Protein AF-A0A9D8P3D2-F1 (afdb_monomer)

Structure (mmCIF, N/CA/C/O backbone):
data_AF-A0A9D8P3D2-F1
#
_entry.id   AF-A0A9D8P3D2-F1
#
loop_
_atom_site.group_PDB
_atom_site.id
_atom_site.type_symbol
_atom_site.label_atom_id
_atom_site.label_alt_id
_atom_site.label_comp_id
_atom_site.label_asym_id
_atom_site.label_entity_id
_atom_site.label_seq_id
_atom_site.pdbx_PDB_ins_code
_atom_site.Cartn_x
_atom_site.Cartn_y
_atom_site.Cartn_z
_atom_site.occupancy
_atom_site.B_iso_or_equiv
_atom_site.auth_seq_id
_atom_site.auth_comp_id
_atom_site.auth_asym_id
_atom_site.auth_atom_id
_atom_site.pdbx_PDB_model_num
ATOM 1 N N . MET A 1 1 ? 19.252 -10.502 -2.599 1.00 75.94 1 MET A N 1
ATOM 2 C CA . MET A 1 1 ? 19.605 -9.315 -3.409 1.00 75.94 1 MET A CA 1
ATOM 3 C C . MET A 1 1 ? 19.352 -8.075 -2.573 1.00 75.94 1 MET A C 1
ATOM 5 O O . MET A 1 1 ? 18.314 -8.051 -1.919 1.00 75.94 1 MET A O 1
ATOM 9 N N . PRO A 1 2 ? 20.270 -7.098 -2.539 1.00 86.69 2 PRO A N 1
ATOM 10 C CA . PRO A 1 2 ? 20.046 -5.866 -1.793 1.00 86.69 2 PRO A CA 1
ATOM 11 C C . PRO A 1 2 ? 18.875 -5.087 -2.407 1.00 86.69 2 PRO A C 1
ATOM 13 O O . PRO A 1 2 ? 18.811 -4.915 -3.625 1.00 86.69 2 PRO A O 1
ATOM 16 N N . LEU A 1 3 ? 17.948 -4.660 -1.554 1.00 93.25 3 LEU A N 1
ATOM 17 C CA . LEU A 1 3 ? 16.807 -3.813 -1.888 1.00 93.25 3 LEU A CA 1
ATOM 18 C C . LEU A 1 3 ? 16.873 -2.584 -0.989 1.00 93.25 3 LEU A C 1
ATOM 20 O O . LEU A 1 3 ? 17.038 -2.718 0.224 1.00 93.25 3 LEU A O 1
ATOM 24 N N . THR A 1 4 ? 16.708 -1.406 -1.578 1.00 96.88 4 THR A N 1
ATOM 25 C CA . THR A 1 4 ? 16.601 -0.149 -0.835 1.00 96.88 4 THR A CA 1
ATOM 26 C C . THR A 1 4 ? 15.192 0.406 -0.979 1.00 96.88 4 THR A C 1
ATOM 28 O O . THR A 1 4 ? 14.665 0.485 -2.085 1.00 96.88 4 THR A O 1
ATOM 31 N N . ASN A 1 5 ? 14.580 0.804 0.134 1.00 97.69 5 ASN A N 1
ATOM 32 C CA . ASN A 1 5 ? 13.337 1.565 0.115 1.00 97.69 5 ASN A CA 1
ATOM 33 C C . ASN A 1 5 ? 13.639 3.032 0.412 1.00 97.69 5 ASN A C 1
ATOM 35 O O . ASN A 1 5 ? 14.163 3.352 1.479 1.00 97.69 5 ASN A O 1
ATOM 39 N N . LYS A 1 6 ? 13.307 3.919 -0.523 1.00 98.38 6 LYS A N 1
ATOM 40 C CA . LYS A 1 6 ? 13.490 5.358 -0.376 1.00 98.38 6 LYS A CA 1
ATOM 41 C C . LYS A 1 6 ? 12.173 6.011 0.031 1.00 98.38 6 LYS A C 1
ATOM 43 O O . LYS A 1 6 ? 11.212 6.042 -0.737 1.00 98.38 6 LYS A O 1
ATOM 48 N N . ILE A 1 7 ? 12.147 6.551 1.246 1.00 98.31 7 ILE A N 1
ATOM 49 C CA . ILE A 1 7 ? 11.008 7.308 1.770 1.00 98.31 7 ILE A CA 1
ATOM 50 C C . ILE A 1 7 ? 11.102 8.741 1.252 1.00 98.31 7 ILE A C 1
ATOM 52 O O . ILE A 1 7 ? 12.131 9.401 1.393 1.00 98.31 7 ILE A O 1
ATOM 56 N N . GLN A 1 8 ? 10.030 9.204 0.626 1.00 98.50 8 GLN A N 1
ATOM 57 C CA . GLN A 1 8 ? 9.946 10.519 0.014 1.00 98.50 8 GLN A CA 1
ATOM 58 C C . GLN A 1 8 ? 9.366 11.530 1.009 1.00 98.50 8 GLN A C 1
ATOM 60 O O . GLN A 1 8 ? 8.401 11.208 1.704 1.00 98.50 8 GLN A O 1
ATOM 65 N N . PRO A 1 9 ? 9.923 12.753 1.079 1.00 97.25 9 PRO A N 1
ATOM 66 C CA . PRO A 1 9 ? 9.533 13.739 2.086 1.00 97.25 9 PRO A CA 1
ATOM 67 C C . PRO A 1 9 ? 8.196 14.426 1.776 1.00 97.25 9 PRO A C 1
ATOM 69 O O . PRO A 1 9 ? 7.601 15.033 2.660 1.00 97.25 9 PRO A O 1
ATOM 72 N N . SER A 1 10 ? 7.728 14.367 0.526 1.00 97.25 10 SER A N 1
ATOM 73 C CA . SER A 1 10 ? 6.497 15.023 0.083 1.00 97.25 10 SER A CA 1
ATOM 74 C C . SER A 1 10 ? 5.808 14.244 -1.036 1.00 97.25 10 SER A C 1
ATOM 76 O O . SER A 1 10 ? 6.426 13.419 -1.719 1.00 97.25 10 SER A O 1
ATOM 78 N N . LYS A 1 11 ? 4.520 14.544 -1.252 1.00 95.88 11 LYS A N 1
ATOM 79 C CA . LYS A 1 11 ? 3.730 13.976 -2.352 1.00 95.88 11 LYS A CA 1
ATOM 80 C C . LYS A 1 11 ? 4.311 14.350 -3.717 1.00 95.88 11 LYS A C 1
ATOM 82 O O . LYS A 1 11 ? 4.314 13.512 -4.617 1.00 95.88 11 LYS A O 1
ATOM 87 N N . ASP A 1 12 ? 4.850 15.557 -3.861 1.00 97.00 12 ASP A N 1
ATOM 88 C CA . ASP A 1 12 ? 5.460 16.023 -5.112 1.00 97.00 12 ASP A CA 1
ATOM 89 C C . ASP A 1 12 ? 6.754 15.257 -5.409 1.00 97.00 12 ASP A C 1
ATOM 91 O O . ASP A 1 12 ? 6.879 14.642 -6.470 1.00 97.00 12 ASP A O 1
ATOM 95 N N . ALA A 1 13 ? 7.655 15.156 -4.422 1.00 97.62 13 ALA A N 1
ATOM 96 C CA . ALA A 1 13 ? 8.876 14.356 -4.542 1.00 97.62 13 ALA A CA 1
ATOM 97 C C . ALA A 1 13 ? 8.551 12.887 -4.855 1.00 97.62 13 ALA A C 1
ATOM 99 O O . ALA A 1 13 ? 9.186 12.251 -5.702 1.00 97.62 13 ALA A O 1
ATOM 100 N N . PHE A 1 14 ? 7.507 12.341 -4.225 1.00 97.69 14 PHE A N 1
ATOM 101 C CA . PHE A 1 14 ? 7.025 11.006 -4.541 1.00 97.69 14 PHE A CA 1
ATOM 102 C C . PHE A 1 14 ? 6.484 10.896 -5.959 1.00 97.69 14 PHE A C 1
ATOM 104 O O . PHE A 1 14 ? 6.815 9.928 -6.642 1.00 97.69 14 PHE A O 1
ATOM 111 N N . THR A 1 15 ? 5.697 11.860 -6.428 1.00 95.44 15 THR A N 1
ATOM 112 C CA . THR A 1 15 ? 5.113 11.879 -7.775 1.00 95.44 15 THR A CA 1
ATOM 113 C C . THR A 1 15 ? 6.200 11.805 -8.844 1.00 95.44 15 THR A C 1
ATOM 115 O O . THR A 1 15 ? 6.112 10.957 -9.738 1.00 95.44 15 THR A O 1
ATOM 118 N N . GLU A 1 16 ? 7.271 12.580 -8.684 1.00 94.50 16 GLU A N 1
ATOM 119 C CA . GLU A 1 16 ? 8.416 12.624 -9.601 1.00 94.50 16 GLU A CA 1
ATOM 120 C C . GLU A 1 16 ? 9.351 11.409 -9.484 1.00 94.50 16 GLU A C 1
ATOM 122 O O . GLU A 1 16 ? 10.011 11.023 -10.455 1.00 94.50 16 GLU A O 1
ATOM 127 N N . SER A 1 17 ? 9.389 10.763 -8.314 1.00 95.31 17 SER A N 1
ATOM 128 C CA . SER A 1 17 ? 10.258 9.610 -8.064 1.00 95.31 17 SER A CA 1
ATOM 129 C C . SER A 1 17 ? 9.927 8.395 -8.946 1.00 95.31 17 SER A C 1
ATOM 131 O O . SER A 1 17 ? 8.794 8.194 -9.407 1.00 95.31 17 SER A O 1
ATOM 133 N N . LYS A 1 18 ? 10.922 7.526 -9.160 1.00 93.50 18 LYS A N 1
ATOM 134 C CA . LYS A 1 18 ? 10.784 6.288 -9.939 1.00 93.50 18 LYS A CA 1
ATOM 135 C C . LYS A 1 18 ? 11.431 5.123 -9.203 1.00 93.50 18 LYS A C 1
ATOM 137 O O . LYS A 1 18 ? 12.532 5.253 -8.686 1.00 93.50 18 LYS A O 1
ATOM 142 N N . ALA A 1 19 ? 10.763 3.974 -9.187 1.00 95.19 19 ALA A N 1
ATOM 143 C CA . ALA A 1 19 ? 11.394 2.725 -8.769 1.00 95.19 19 ALA A CA 1
ATOM 144 C C . ALA A 1 19 ? 12.469 2.302 -9.784 1.00 95.19 19 ALA A C 1
ATOM 146 O O . ALA A 1 19 ? 12.363 2.626 -10.975 1.00 95.19 19 ALA A O 1
ATOM 147 N N . SER A 1 20 ? 13.450 1.516 -9.344 1.00 94.88 20 SER A N 1
ATOM 148 C CA . SER A 1 20 ? 14.479 0.929 -10.208 1.00 94.88 20 SER A CA 1
ATOM 149 C C . SER A 1 20 ? 14.577 -0.580 -10.004 1.00 94.88 20 SER A C 1
ATOM 151 O O . SER A 1 20 ? 14.351 -1.088 -8.909 1.00 94.88 20 SER A O 1
ATOM 153 N N . ALA A 1 21 ? 14.896 -1.302 -11.081 1.00 94.12 21 ALA A N 1
ATOM 154 C CA . ALA A 1 21 ? 15.258 -2.714 -11.000 1.00 94.12 21 ALA A CA 1
ATOM 155 C C . ALA A 1 21 ? 16.772 -2.896 -10.809 1.00 94.12 21 ALA A C 1
ATOM 157 O O . ALA A 1 21 ? 17.179 -3.935 -10.310 1.00 94.12 21 ALA A O 1
ATOM 158 N N . LYS A 1 22 ? 17.615 -1.929 -11.199 1.00 92.00 22 LYS A N 1
ATOM 159 C CA . LYS A 1 22 ? 19.085 -2.031 -11.140 1.00 92.00 22 LYS A CA 1
ATOM 160 C C . LYS A 1 22 ? 19.708 -0.697 -10.682 1.00 92.00 22 LYS A C 1
ATOM 162 O O . LYS A 1 22 ? 19.770 0.223 -11.496 1.00 92.00 22 LYS A O 1
ATOM 167 N N . PRO A 1 23 ? 20.165 -0.572 -9.417 1.00 93.19 23 PRO A N 1
ATOM 168 C CA . PRO A 1 23 ? 19.893 -1.481 -8.291 1.00 93.19 23 PRO A CA 1
ATOM 169 C C . PRO A 1 23 ? 18.389 -1.543 -7.964 1.00 93.19 23 PRO A C 1
ATOM 171 O O . PRO A 1 23 ? 17.619 -0.720 -8.460 1.00 93.19 23 PRO A O 1
ATOM 174 N N . ILE A 1 24 ? 17.956 -2.520 -7.157 1.00 95.25 24 ILE A N 1
ATOM 175 C CA . ILE A 1 24 ? 16.548 -2.583 -6.742 1.00 95.25 24 ILE A CA 1
ATOM 176 C C . ILE A 1 24 ? 16.269 -1.465 -5.746 1.00 95.25 24 ILE A C 1
ATOM 178 O O . ILE A 1 24 ? 16.770 -1.482 -4.621 1.00 95.25 24 ILE A O 1
ATOM 182 N N . GLU A 1 25 ? 15.420 -0.535 -6.167 1.00 97.06 25 GLU A N 1
ATOM 183 C CA . GLU A 1 25 ? 14.968 0.582 -5.350 1.00 97.06 25 GLU A CA 1
ATOM 184 C C . GLU A 1 25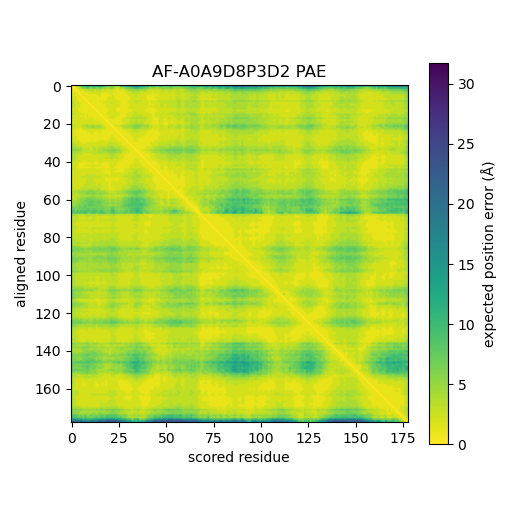 ? 13.448 0.721 -5.440 1.00 97.06 25 GLU A C 1
ATOM 186 O O . GLU A 1 25 ? 12.883 0.820 -6.537 1.00 97.06 25 GLU A O 1
ATOM 191 N N . THR A 1 26 ? 12.791 0.752 -4.283 1.00 97.50 26 THR A N 1
ATOM 192 C CA . THR A 1 26 ? 11.374 1.097 -4.143 1.00 97.50 26 THR A CA 1
ATOM 193 C C . THR A 1 26 ? 11.231 2.522 -3.627 1.00 97.50 26 THR A C 1
ATOM 195 O O . THR A 1 26 ? 12.114 3.036 -2.945 1.00 97.50 26 THR A O 1
ATOM 198 N N . GLN A 1 27 ? 10.111 3.165 -3.946 1.00 98.38 27 GLN A N 1
ATOM 199 C CA . GLN A 1 27 ? 9.771 4.489 -3.421 1.00 98.38 27 GLN A CA 1
ATOM 200 C C . GLN A 1 27 ? 8.570 4.361 -2.500 1.00 98.38 27 GLN A C 1
ATOM 202 O O . GLN A 1 27 ? 7.630 3.640 -2.842 1.00 98.38 27 GLN A O 1
ATOM 207 N N . GLN A 1 28 ? 8.563 5.106 -1.402 1.00 98.44 28 GLN A N 1
ATOM 208 C CA . GLN A 1 28 ? 7.447 5.156 -0.469 1.00 98.44 28 GLN A CA 1
ATOM 209 C C . GLN A 1 28 ? 7.069 6.599 -0.138 1.00 98.44 28 GLN A C 1
ATOM 211 O O . GLN A 1 28 ? 7.940 7.448 0.022 1.00 98.44 28 GLN A O 1
ATOM 216 N N . PHE A 1 29 ? 5.778 6.861 0.020 1.00 98.31 29 PHE A N 1
ATOM 217 C CA . PHE A 1 29 ? 5.256 8.087 0.613 1.00 98.31 29 PHE A CA 1
ATOM 218 C C . PHE A 1 29 ? 4.128 7.760 1.584 1.00 98.31 29 PHE A C 1
ATOM 220 O O . PHE A 1 29 ? 3.294 6.901 1.303 1.00 98.31 29 PHE A O 1
ATOM 227 N N . SER A 1 30 ? 4.117 8.449 2.717 1.00 97.88 30 SER A N 1
ATOM 228 C CA . SER A 1 30 ? 3.128 8.279 3.775 1.00 97.88 30 SER A CA 1
ATOM 229 C C . SER A 1 30 ? 2.176 9.470 3.770 1.00 97.88 30 SER A C 1
ATOM 231 O O . SER A 1 30 ? 2.613 10.617 3.835 1.00 97.88 30 SER A O 1
ATOM 233 N N . GLU A 1 31 ? 0.880 9.197 3.678 1.00 96.38 31 GLU A N 1
ATOM 234 C CA . GLU A 1 31 ? -0.173 10.208 3.712 1.00 96.38 31 GLU A CA 1
ATOM 235 C C . GLU A 1 31 ? -0.709 10.347 5.134 1.00 96.38 31 GLU A C 1
ATOM 237 O O . GLU A 1 31 ? -1.124 9.358 5.739 1.00 96.38 31 GLU A O 1
ATOM 242 N N . TYR A 1 32 ? -0.728 11.572 5.653 1.00 95.81 32 TYR A N 1
ATOM 243 C CA . TYR A 1 32 ? -1.167 11.876 7.010 1.00 95.81 32 TYR A CA 1
ATOM 244 C C . TYR A 1 32 ? -2.389 12.795 7.000 1.00 95.81 32 TYR A C 1
ATOM 246 O O . TYR A 1 32 ? -2.513 13.677 6.151 1.00 95.81 32 TYR A O 1
ATOM 254 N N . ALA A 1 33 ? -3.275 12.607 7.973 1.00 93.56 33 ALA A N 1
ATOM 255 C CA . ALA A 1 33 ? -4.322 13.561 8.303 1.00 93.56 33 ALA A CA 1
ATOM 256 C C . ALA A 1 33 ? -3.724 14.833 8.941 1.00 93.56 33 ALA A C 1
ATOM 258 O O . ALA A 1 33 ? -2.598 14.794 9.445 1.00 93.56 33 ALA A O 1
ATOM 259 N N . PRO A 1 34 ? -4.477 15.951 8.994 1.00 94.31 34 PRO A N 1
ATOM 260 C CA . PRO A 1 34 ? -4.024 17.181 9.654 1.00 94.31 34 PRO A CA 1
ATOM 261 C C . PRO A 1 34 ? -3.647 17.004 11.134 1.00 94.31 34 PRO A C 1
ATOM 263 O O . PRO A 1 34 ? -2.833 17.757 11.655 1.00 94.31 34 PRO A O 1
ATOM 266 N N . ASP A 1 35 ? -4.227 16.005 11.802 1.00 92.50 35 ASP A N 1
ATOM 267 C CA . ASP A 1 35 ? -3.947 15.640 13.197 1.00 92.50 35 ASP A CA 1
ATOM 268 C C . ASP A 1 35 ? -2.721 14.714 13.361 1.00 92.50 35 ASP A C 1
ATOM 270 O O . ASP A 1 35 ? -2.420 14.274 14.469 1.00 92.50 35 ASP A O 1
ATOM 274 N N . GLY A 1 36 ? -2.008 14.408 12.272 1.00 93.69 36 GLY A N 1
ATOM 275 C CA . GLY A 1 36 ? -0.814 13.565 12.273 1.00 93.69 36 GLY A CA 1
ATOM 276 C C . GLY A 1 36 ? -1.084 12.061 12.203 1.00 93.69 36 GLY A C 1
ATOM 277 O O . GLY A 1 36 ? -0.129 11.282 12.195 1.00 93.69 36 GLY A O 1
ATOM 278 N N . ARG A 1 37 ? -2.343 11.609 12.115 1.00 94.12 37 ARG A N 1
ATOM 279 C CA . ARG A 1 37 ? -2.641 10.179 11.920 1.00 94.12 37 ARG A CA 1
ATOM 280 C C . ARG A 1 37 ? -2.237 9.718 10.525 1.00 94.12 37 ARG A C 1
ATOM 282 O O . ARG A 1 37 ? -2.559 10.366 9.533 1.00 94.12 37 ARG A O 1
ATOM 289 N N . LEU A 1 38 ? -1.578 8.564 10.439 1.00 96.25 38 LEU A N 1
ATOM 290 C CA . LEU A 1 38 ? -1.208 7.951 9.167 1.00 96.25 38 LEU A CA 1
ATOM 291 C C . LEU A 1 38 ? -2.452 7.351 8.492 1.00 96.25 38 LEU A C 1
ATOM 293 O O . LEU A 1 38 ? -3.057 6.414 9.007 1.00 96.25 38 LEU A O 1
ATOM 297 N N . LEU A 1 39 ? -2.833 7.893 7.338 1.00 96.06 39 LEU A N 1
ATOM 298 C CA . LEU A 1 39 ? -4.017 7.481 6.585 1.00 96.06 39 LEU A CA 1
ATOM 299 C C . LEU A 1 39 ? -3.710 6.385 5.569 1.00 96.06 39 LEU A C 1
ATOM 301 O O . LEU A 1 39 ? -4.498 5.447 5.408 1.00 96.06 39 LEU A O 1
ATOM 305 N N . GLY A 1 40 ? -2.575 6.506 4.886 1.00 97.69 40 GLY A N 1
ATOM 306 C CA . GLY A 1 40 ? -2.229 5.647 3.766 1.00 97.69 40 GLY A CA 1
ATOM 307 C C . GLY A 1 40 ? -0.738 5.611 3.475 1.00 97.69 40 GLY A C 1
ATOM 308 O O . GLY A 1 40 ? 0.031 6.476 3.891 1.00 97.69 40 GLY A O 1
ATOM 309 N N . ILE A 1 41 ? -0.334 4.584 2.737 1.00 98.00 41 ILE A N 1
ATOM 310 C CA . ILE A 1 41 ? 1.027 4.388 2.252 1.00 98.00 41 ILE A CA 1
ATOM 311 C C . ILE A 1 41 ? 0.966 4.188 0.741 1.00 98.00 41 ILE A C 1
ATOM 313 O O . ILE A 1 41 ? 0.201 3.377 0.224 1.00 98.00 41 ILE A O 1
ATOM 317 N N . SER A 1 42 ? 1.798 4.935 0.032 1.00 98.31 42 SER A N 1
ATOM 318 C CA . SER A 1 42 ? 1.963 4.869 -1.414 1.00 98.31 42 SER A CA 1
ATOM 319 C C . SER A 1 42 ? 3.313 4.253 -1.732 1.00 98.31 42 SER A C 1
ATOM 321 O O . SER A 1 42 ? 4.331 4.749 -1.258 1.00 98.31 42 SER A O 1
ATOM 323 N N . CYS A 1 43 ? 3.341 3.215 -2.560 1.00 97.31 43 CYS A N 1
ATOM 324 C CA . CYS A 1 43 ? 4.552 2.485 -2.913 1.00 97.31 43 CYS A CA 1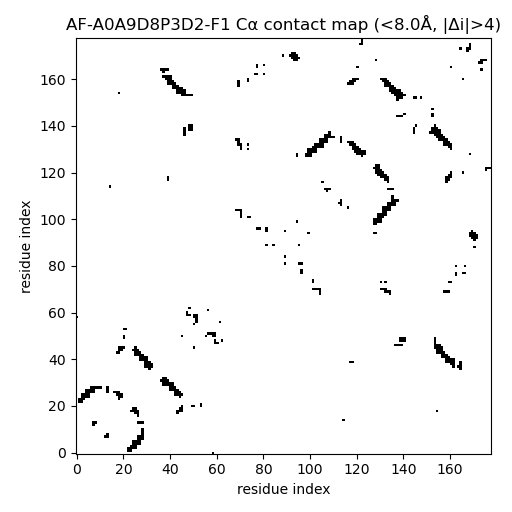
ATOM 325 C C . CYS A 1 43 ? 4.720 2.412 -4.430 1.00 97.31 43 CYS A C 1
ATOM 327 O O . CYS A 1 43 ? 3.794 2.029 -5.146 1.00 97.31 43 CYS A O 1
ATOM 329 N N . LYS A 1 44 ? 5.930 2.701 -4.920 1.00 97.12 44 LYS A N 1
ATOM 330 C CA . LYS A 1 44 ? 6.348 2.393 -6.292 1.00 97.12 44 LYS A CA 1
ATOM 331 C C . LYS A 1 44 ? 7.372 1.265 -6.263 1.00 97.12 44 LYS A C 1
ATOM 333 O O . LYS A 1 44 ? 8.437 1.423 -5.667 1.00 97.12 44 LYS A O 1
ATOM 338 N N . THR A 1 45 ? 7.084 0.155 -6.939 1.00 94.75 45 THR A N 1
ATOM 339 C CA . THR A 1 45 ? 8.033 -0.945 -7.146 1.00 94.75 45 THR A CA 1
ATOM 340 C C . THR A 1 45 ? 8.049 -1.418 -8.603 1.00 94.75 45 THR A C 1
ATOM 342 O O . THR A 1 45 ? 7.276 -0.959 -9.451 1.00 94.75 45 THR A O 1
ATOM 345 N N . LYS A 1 46 ? 8.977 -2.324 -8.907 1.00 94.31 46 LYS A N 1
ATOM 346 C CA . LYS A 1 46 ? 9.049 -3.031 -10.181 1.00 94.31 46 LYS A CA 1
ATOM 347 C C . LYS A 1 46 ? 8.278 -4.343 -10.115 1.00 94.31 46 LYS A C 1
ATOM 349 O O . LYS A 1 46 ? 8.230 -5.003 -9.080 1.00 94.31 46 LYS A O 1
ATOM 354 N N . SER A 1 47 ? 7.659 -4.710 -11.230 1.00 93.12 47 SER A N 1
ATOM 355 C CA . SER A 1 47 ? 6.878 -5.935 -11.351 1.00 93.12 47 SER A CA 1
ATOM 356 C C . SER A 1 47 ? 7.765 -7.174 -11.205 1.00 93.12 47 SER A C 1
ATOM 358 O O . SER A 1 47 ? 8.947 -7.175 -11.563 1.00 93.12 47 SER A O 1
ATOM 360 N N . ALA A 1 48 ? 7.183 -8.261 -10.697 1.00 92.81 48 ALA A N 1
ATOM 361 C CA . ALA A 1 48 ? 7.903 -9.511 -10.464 1.00 92.81 48 ALA A CA 1
ATOM 362 C C . ALA A 1 48 ? 8.554 -10.066 -11.744 1.00 92.81 48 ALA A C 1
ATOM 364 O O . ALA A 1 48 ? 9.653 -10.615 -11.699 1.00 92.81 48 ALA A O 1
ATOM 365 N N . ASP A 1 49 ? 7.907 -9.902 -12.900 1.00 92.56 49 ASP A N 1
ATOM 366 C CA . ASP A 1 49 ? 8.431 -10.365 -14.183 1.00 92.56 49 ASP A CA 1
ATOM 367 C C . ASP A 1 49 ? 9.623 -9.544 -14.693 1.00 92.56 49 ASP A C 1
ATOM 369 O O . ASP A 1 49 ? 10.539 -10.134 -15.268 1.00 92.56 49 ASP A O 1
ATOM 373 N N . LEU A 1 50 ? 9.669 -8.235 -14.423 1.00 93.56 50 LEU A N 1
ATOM 374 C CA . LEU A 1 50 ? 10.863 -7.428 -14.670 1.00 93.56 50 LEU A CA 1
ATOM 375 C C . LEU A 1 50 ? 12.002 -7.853 -13.742 1.00 93.56 50 LEU A C 1
ATOM 377 O O . LEU A 1 50 ? 13.118 -8.060 -14.203 1.00 93.56 50 LEU A O 1
ATOM 381 N N . LEU A 1 51 ? 11.726 -8.034 -12.448 1.00 94.38 51 LEU A N 1
ATOM 382 C CA . LEU A 1 51 ? 12.750 -8.457 -11.489 1.00 94.38 51 LEU A CA 1
ATOM 383 C C . LEU A 1 51 ? 13.374 -9.805 -11.879 1.00 94.38 51 LEU A C 1
ATOM 385 O O . LEU A 1 51 ? 14.594 -9.942 -11.834 1.00 94.38 51 LEU A O 1
ATOM 389 N N . ARG A 1 52 ? 12.567 -10.768 -12.345 1.00 93.56 52 ARG A N 1
ATOM 390 C CA . ARG A 1 52 ? 13.084 -12.043 -12.872 1.00 93.56 52 ARG A CA 1
ATOM 391 C C . ARG A 1 52 ? 13.888 -11.876 -14.159 1.00 93.56 52 ARG A C 1
ATOM 393 O O . ARG A 1 52 ? 14.904 -12.544 -14.327 1.00 93.56 52 ARG A O 1
ATOM 400 N N . ALA A 1 53 ? 13.444 -11.010 -15.070 1.00 93.00 53 ALA A N 1
ATOM 401 C CA . ALA A 1 53 ? 14.175 -10.738 -16.307 1.00 93.00 53 ALA A CA 1
ATOM 402 C C . ALA A 1 53 ? 15.552 -10.108 -16.036 1.00 93.00 53 ALA A C 1
ATOM 404 O O . ALA A 1 53 ? 16.513 -10.406 -16.737 1.00 93.00 53 ALA A O 1
ATOM 405 N N . GLU A 1 54 ? 15.648 -9.264 -15.010 1.00 94.44 54 GLU A N 1
ATOM 406 C CA . GLU A 1 54 ? 16.859 -8.509 -14.693 1.00 94.44 54 GLU A CA 1
ATOM 407 C C . GLU A 1 54 ? 17.844 -9.265 -13.789 1.00 94.44 54 GLU A C 1
ATOM 409 O O . GLU A 1 54 ? 19.050 -9.030 -13.902 1.00 94.44 54 GLU A O 1
ATOM 414 N N . HIS A 1 55 ? 17.349 -10.158 -12.920 1.00 94.19 55 HIS A N 1
ATOM 415 C CA . HIS A 1 55 ? 18.136 -10.800 -11.852 1.00 94.19 55 HIS A CA 1
ATOM 416 C C . HIS A 1 55 ? 18.028 -12.331 -11.790 1.00 94.19 55 HIS A C 1
ATOM 418 O O . HIS A 1 55 ? 18.565 -12.949 -10.874 1.00 94.19 55 HIS A O 1
ATOM 424 N N . GLY A 1 56 ? 17.353 -12.958 -12.755 1.00 93.50 56 GLY A N 1
ATOM 425 C CA . GLY A 1 56 ? 17.202 -14.412 -12.842 1.00 93.50 56 GLY A CA 1
ATOM 426 C C . GLY A 1 56 ? 15.864 -14.933 -12.310 1.00 93.50 56 GLY A C 1
ATOM 427 O O . GLY A 1 56 ? 15.146 -14.268 -11.565 1.00 93.50 56 GLY A O 1
ATOM 428 N N . ALA A 1 57 ? 15.509 -16.157 -12.707 1.00 91.44 57 ALA A N 1
ATOM 429 C CA . ALA A 1 57 ? 14.169 -16.717 -12.506 1.00 91.44 57 ALA A CA 1
ATOM 430 C C . ALA A 1 57 ? 13.725 -16.802 -11.032 1.00 91.44 57 ALA A C 1
ATOM 432 O O . ALA A 1 57 ? 12.535 -16.670 -10.759 1.00 91.44 57 ALA A O 1
ATOM 433 N N . SER A 1 58 ? 14.662 -16.972 -10.095 1.00 90.44 58 SER A N 1
ATOM 434 C CA . SER A 1 58 ? 14.399 -17.062 -8.652 1.00 90.44 58 SER A CA 1
ATOM 435 C C . SER A 1 58 ? 14.358 -15.709 -7.929 1.00 90.44 58 SER A C 1
ATOM 437 O O . SER A 1 58 ? 14.088 -15.669 -6.732 1.00 90.44 58 SER A O 1
ATOM 439 N N . ALA A 1 59 ? 14.612 -14.592 -8.622 1.00 90.88 59 ALA A N 1
ATOM 440 C CA . ALA A 1 59 ? 14.700 -13.268 -7.999 1.00 90.88 59 ALA A CA 1
ATOM 441 C C . ALA A 1 59 ? 13.356 -12.721 -7.492 1.00 90.88 59 ALA A C 1
ATOM 443 O O . ALA A 1 59 ? 13.315 -11.781 -6.700 1.00 90.88 59 ALA A O 1
ATOM 444 N N . SER A 1 60 ? 12.244 -13.275 -7.972 1.00 90.75 60 SER A N 1
ATOM 445 C CA . SER A 1 60 ? 10.901 -12.929 -7.519 1.00 90.75 60 SER A CA 1
ATOM 446 C C . SER A 1 60 ? 9.994 -14.152 -7.606 1.00 90.75 60 SER A C 1
ATOM 448 O O . SER A 1 60 ? 10.427 -15.228 -8.015 1.00 90.75 60 SER A O 1
ATOM 450 N N . ARG A 1 61 ? 8.727 -13.984 -7.218 1.00 84.50 61 ARG A N 1
ATOM 451 C CA . ARG A 1 61 ? 7.743 -15.066 -7.125 1.00 84.50 61 ARG A CA 1
ATOM 452 C C . ARG A 1 61 ? 7.665 -15.889 -8.413 1.00 84.50 61 ARG A C 1
ATOM 454 O O . ARG A 1 61 ? 7.758 -15.332 -9.509 1.00 84.50 61 ARG A O 1
ATOM 461 N N . ASP A 1 62 ? 7.443 -17.189 -8.253 1.00 86.69 62 ASP A N 1
ATOM 462 C CA . ASP A 1 62 ? 7.230 -18.129 -9.351 1.00 86.69 62 ASP A CA 1
ATOM 463 C C . ASP A 1 62 ? 6.079 -17.653 -10.269 1.00 86.69 62 ASP A C 1
ATOM 465 O O . ASP A 1 62 ? 4.980 -17.395 -9.766 1.00 86.69 62 ASP A O 1
ATOM 469 N N . PRO A 1 63 ? 6.306 -17.500 -11.592 1.00 86.31 63 PRO A N 1
ATOM 470 C CA . PRO A 1 63 ? 5.257 -17.141 -12.547 1.00 86.31 63 PRO A CA 1
ATOM 471 C C . PRO A 1 63 ? 4.127 -18.174 -12.674 1.00 86.31 63 PRO A C 1
ATOM 473 O O . PRO A 1 63 ? 3.077 -17.821 -13.202 1.00 86.31 63 PRO A O 1
ATOM 476 N N . ALA A 1 64 ? 4.312 -19.417 -12.219 1.00 88.50 64 ALA A N 1
ATOM 477 C CA . ALA A 1 64 ? 3.247 -20.418 -12.161 1.00 88.50 64 ALA A CA 1
ATOM 478 C C . ALA A 1 64 ? 2.192 -20.099 -11.086 1.00 88.50 64 ALA A C 1
ATOM 480 O O . ALA A 1 64 ? 1.093 -20.652 -11.107 1.00 88.50 64 ALA A O 1
ATOM 481 N N . LEU A 1 65 ? 2.505 -19.205 -10.142 1.00 85.50 65 LEU A N 1
ATOM 482 C CA . LEU A 1 65 ? 1.568 -18.766 -9.118 1.00 85.50 65 LEU A CA 1
ATOM 483 C C . LEU A 1 65 ? 0.748 -17.549 -9.600 1.00 85.50 65 LEU A C 1
ATOM 485 O O . LEU A 1 65 ? 1.306 -16.669 -10.258 1.00 85.50 65 LEU A O 1
ATOM 489 N N . PRO A 1 66 ? -0.542 -17.424 -9.217 1.00 80.62 66 PRO A N 1
ATOM 490 C CA . PRO A 1 66 ? -1.387 -16.294 -9.628 1.00 80.62 66 PRO A CA 1
ATOM 491 C C . PRO A 1 66 ? -0.770 -14.949 -9.230 1.00 80.62 66 PRO A C 1
ATOM 493 O O . PRO A 1 66 ? -0.265 -14.879 -8.116 1.00 80.62 66 PRO A O 1
ATOM 496 N N . PRO A 1 67 ? -0.809 -13.876 -10.038 1.00 78.12 67 PRO A N 1
ATOM 497 C CA . PRO A 1 67 ? -0.204 -12.589 -9.676 1.00 78.12 67 PRO A CA 1
ATOM 498 C C . PRO A 1 67 ? -0.772 -12.037 -8.359 1.00 78.12 67 PRO A C 1
ATOM 500 O O . PRO A 1 67 ? -1.942 -12.253 -8.049 1.00 78.12 67 PRO A O 1
ATOM 503 N N . ARG A 1 68 ? 0.062 -11.339 -7.569 1.00 84.12 68 ARG A N 1
ATOM 504 C CA . ARG A 1 68 ? -0.419 -10.628 -6.371 1.00 84.12 68 ARG A CA 1
ATOM 505 C C . ARG A 1 68 ? -0.913 -9.236 -6.743 1.00 84.12 68 ARG A C 1
ATOM 507 O O . ARG A 1 68 ? -0.197 -8.492 -7.408 1.00 84.12 68 ARG A O 1
ATOM 514 N N . SER A 1 69 ? -2.104 -8.921 -6.261 1.00 93.06 69 SER A N 1
ATOM 515 C CA . SER A 1 69 ? -2.749 -7.608 -6.271 1.00 93.06 69 SER A CA 1
ATOM 516 C C . SER A 1 69 ? -2.346 -6.778 -5.046 1.00 93.06 69 SER A C 1
ATOM 518 O O . SER A 1 69 ? -1.855 -7.328 -4.055 1.00 93.06 69 SER A O 1
ATOM 520 N N . CYS A 1 70 ? -2.587 -5.467 -5.071 1.00 96.88 70 CYS A N 1
ATOM 521 C CA . CYS A 1 70 ? -2.391 -4.616 -3.896 1.00 96.88 70 CYS A CA 1
ATOM 522 C C . CYS A 1 70 ? -3.377 -4.997 -2.772 1.00 96.88 70 CYS A C 1
ATOM 524 O O . CYS A 1 70 ? -3.009 -4.983 -1.597 1.00 96.88 70 CYS A O 1
ATOM 526 N N . ARG A 1 71 ? -4.575 -5.485 -3.120 1.00 97.25 71 ARG A N 1
ATOM 527 C CA . ARG A 1 71 ? -5.522 -6.146 -2.209 1.00 97.25 71 ARG A CA 1
ATOM 528 C C . ARG A 1 71 ? -4.904 -7.303 -1.422 1.00 97.25 71 ARG A C 1
ATOM 530 O O . ARG A 1 71 ? -5.2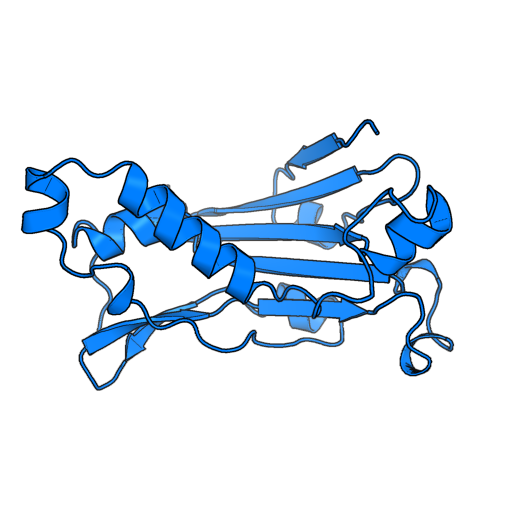55 -7.521 -0.263 1.00 97.25 71 ARG A O 1
ATOM 537 N N . ASP A 1 72 ? -3.989 -8.067 -2.019 1.00 96.00 72 ASP A N 1
ATOM 538 C CA . ASP A 1 72 ? -3.340 -9.174 -1.308 1.00 96.00 72 ASP A CA 1
ATOM 539 C C . ASP A 1 72 ? -2.406 -8.665 -0.205 1.00 96.00 72 ASP A C 1
ATOM 541 O O . ASP A 1 72 ? -2.268 -9.329 0.821 1.00 96.00 72 ASP A O 1
ATOM 545 N N . ILE A 1 73 ? -1.841 -7.464 -0.369 1.00 96.75 73 ILE A N 1
ATOM 546 C CA . ILE A 1 73 ? -1.067 -6.790 0.677 1.00 96.75 73 ILE A CA 1
ATOM 547 C C . ILE A 1 73 ? -1.993 -6.364 1.821 1.00 96.75 73 ILE A C 1
ATOM 549 O O . ILE A 1 73 ? -1.663 -6.599 2.981 1.00 96.75 73 ILE A O 1
ATOM 553 N N . HIS A 1 74 ? -3.185 -5.825 1.531 1.00 98.19 74 HIS A N 1
ATOM 554 C CA . HIS A 1 74 ? -4.183 -5.560 2.578 1.00 98.19 74 HIS A CA 1
ATOM 555 C C . HIS A 1 74 ? -4.576 -6.823 3.340 1.00 98.19 74 HIS A C 1
ATOM 557 O O . HIS A 1 74 ? -4.662 -6.784 4.566 1.00 98.19 74 HIS A O 1
ATOM 563 N N . ARG A 1 75 ? -4.743 -7.960 2.652 1.00 98.00 75 ARG A N 1
ATOM 564 C CA . ARG A 1 75 ? -4.997 -9.242 3.328 1.00 98.00 75 ARG A CA 1
ATOM 565 C C . ARG A 1 75 ? -3.882 -9.594 4.306 1.00 98.00 75 ARG A C 1
ATOM 567 O O . ARG A 1 75 ? -4.167 -9.972 5.439 1.00 98.00 75 ARG A O 1
ATOM 574 N N . GLU A 1 76 ? -2.629 -9.477 3.872 1.00 97.38 76 GLU A N 1
ATOM 575 C CA . GLU A 1 76 ? -1.469 -9.755 4.721 1.00 97.38 76 GLU A CA 1
ATOM 576 C C . GLU A 1 76 ? -1.408 -8.804 5.919 1.00 97.38 76 GLU A C 1
ATOM 578 O O . GLU A 1 76 ? -1.213 -9.273 7.038 1.00 97.38 76 GLU A O 1
ATOM 583 N N . MET A 1 77 ? -1.667 -7.508 5.717 1.00 98.31 77 MET A N 1
ATOM 584 C CA . MET A 1 77 ? -1.739 -6.520 6.797 1.00 98.31 77 MET A CA 1
ATOM 585 C C . MET A 1 77 ? -2.801 -6.894 7.835 1.00 98.31 77 MET A C 1
ATOM 587 O O . MET A 1 77 ? -2.489 -6.954 9.020 1.00 98.31 77 MET A O 1
ATOM 591 N N . VAL A 1 78 ? -4.033 -7.208 7.418 1.00 98.56 78 VAL A N 1
ATOM 592 C CA . VAL A 1 78 ? -5.122 -7.594 8.338 1.00 98.56 78 VAL A CA 1
ATOM 593 C C . VAL A 1 78 ? -4.744 -8.829 9.162 1.00 98.56 78 VAL A C 1
ATOM 595 O O . VAL A 1 78 ? -4.927 -8.846 10.381 1.00 98.56 78 VAL A O 1
ATOM 598 N N . VAL A 1 79 ? -4.183 -9.858 8.519 1.00 98.06 79 VAL A N 1
ATOM 599 C CA . VAL A 1 79 ? -3.761 -11.095 9.198 1.00 98.06 79 VAL A CA 1
ATOM 600 C C . VAL A 1 79 ? -2.622 -10.829 10.183 1.00 98.06 79 VAL A C 1
ATOM 602 O O . VAL A 1 79 ? -2.676 -11.300 11.320 1.00 98.06 79 VAL A O 1
ATOM 605 N N . GLN A 1 80 ? -1.608 -10.065 9.774 1.00 98.19 80 GLN A N 1
ATOM 606 C CA . GLN A 1 80 ? -0.465 -9.733 10.626 1.00 98.19 80 GLN A CA 1
ATOM 607 C C . GLN A 1 80 ? -0.888 -8.887 11.827 1.00 98.19 80 GLN A C 1
ATOM 609 O O . GLN A 1 80 ? -0.490 -9.190 12.947 1.00 98.19 80 GLN A O 1
ATOM 614 N N . LEU A 1 81 ? -1.741 -7.881 11.624 1.00 98.06 81 LEU A N 1
ATOM 615 C CA . LEU A 1 81 ? -2.267 -7.051 12.707 1.00 98.06 81 LEU A CA 1
ATOM 616 C C . LEU A 1 81 ? -3.051 -7.891 13.718 1.00 98.06 81 LEU A C 1
ATOM 618 O O . LEU A 1 81 ? -2.793 -7.798 14.917 1.00 98.06 81 LEU A O 1
ATOM 622 N N . TRP A 1 82 ? -3.943 -8.765 13.251 1.00 98.12 82 TRP A N 1
ATOM 623 C CA . TRP A 1 82 ? -4.717 -9.644 14.130 1.00 98.12 82 TRP A CA 1
ATOM 624 C C . TRP A 1 82 ? -3.847 -10.595 14.959 1.00 98.12 82 TRP A C 1
ATOM 626 O O . TRP A 1 82 ? -4.141 -10.866 16.127 1.00 98.12 82 TRP A O 1
ATOM 636 N N . ALA A 1 83 ? -2.742 -11.076 14.383 1.00 97.81 83 ALA A N 1
ATOM 637 C CA . ALA A 1 83 ? -1.777 -11.896 15.105 1.00 97.81 83 ALA A CA 1
ATOM 638 C C . ALA A 1 83 ? -1.138 -11.145 16.288 1.00 97.81 83 ALA A C 1
ATOM 640 O O . ALA A 1 83 ? -0.748 -11.791 17.257 1.00 97.81 83 ALA A O 1
ATOM 641 N N . THR A 1 84 ? -1.091 -9.806 16.251 1.00 97.38 84 THR A N 1
ATOM 642 C CA . THR A 1 84 ? -0.580 -8.979 17.360 1.00 97.38 84 THR A CA 1
ATOM 643 C C . THR A 1 84 ? -1.600 -8.695 18.464 1.00 97.38 84 THR A C 1
ATOM 645 O O . THR A 1 84 ? -1.224 -8.153 19.500 1.00 97.38 84 THR A O 1
ATOM 648 N N . PHE A 1 85 ? -2.884 -9.012 18.263 1.00 97.44 85 PHE A N 1
ATOM 649 C CA . PHE A 1 85 ? -3.917 -8.774 19.275 1.00 97.44 85 PHE A CA 1
ATOM 650 C C . PHE A 1 85 ? -3.910 -9.902 20.311 1.00 97.44 85 PHE A C 1
ATOM 652 O O . PHE A 1 85 ? -3.920 -11.079 19.936 1.00 97.44 85 PHE A O 1
ATOM 659 N N . ASP A 1 86 ? -3.930 -9.541 21.594 1.00 96.88 86 ASP A N 1
ATOM 660 C CA . ASP A 1 86 ? -4.181 -10.468 22.701 1.00 96.88 86 ASP A CA 1
ATOM 661 C C . ASP A 1 86 ? -5.670 -10.860 22.783 1.00 96.88 86 ASP A C 1
ATOM 663 O O . ASP A 1 86 ? -6.495 -10.441 21.966 1.00 96.88 86 ASP A O 1
ATOM 667 N N . ASN A 1 87 ? -6.024 -11.720 23.740 1.00 96.69 87 ASN A N 1
ATOM 668 C CA . ASN A 1 87 ? -7.391 -12.229 23.860 1.00 96.69 87 ASN A CA 1
ATOM 669 C C . ASN A 1 87 ? -8.409 -11.118 24.142 1.00 96.69 87 ASN A C 1
ATOM 671 O O . ASN A 1 87 ? -9.485 -11.132 23.543 1.00 96.69 87 ASN A O 1
ATOM 675 N N . ASP A 1 88 ? -8.058 -10.147 24.983 1.00 95.81 88 ASP A N 1
ATOM 676 C CA . ASP A 1 88 ? -8.947 -9.043 25.344 1.00 95.81 88 ASP A CA 1
ATOM 677 C C . ASP A 1 88 ? -9.167 -8.120 24.141 1.00 95.81 88 ASP A C 1
ATOM 679 O O . ASP A 1 88 ? -10.307 -7.820 23.786 1.00 95.81 88 ASP A O 1
ATOM 683 N N . ALA A 1 89 ? -8.095 -7.758 23.431 1.00 95.12 89 ALA A N 1
ATOM 684 C CA . ALA A 1 89 ? -8.171 -6.960 22.215 1.00 95.12 89 ALA A CA 1
ATOM 685 C C . ALA A 1 89 ? -8.964 -7.668 21.110 1.00 95.12 89 ALA A C 1
ATOM 687 O O . ALA A 1 89 ? -9.718 -7.015 20.388 1.00 95.12 89 ALA A O 1
ATOM 688 N N . ARG A 1 90 ? -8.832 -8.994 20.966 1.00 96.75 90 ARG A N 1
ATOM 689 C CA . ARG A 1 90 ? -9.637 -9.778 20.013 1.00 96.75 90 ARG A CA 1
ATOM 690 C C . ARG A 1 90 ? -11.109 -9.810 20.407 1.00 96.75 90 ARG A C 1
ATOM 692 O O . ARG A 1 90 ? -11.955 -9.652 19.531 1.00 96.75 90 ARG A O 1
ATOM 699 N N . ALA A 1 91 ? -11.412 -9.992 21.693 1.00 95.38 91 ALA A N 1
ATOM 700 C CA . ALA A 1 91 ? -12.779 -10.026 22.205 1.00 95.38 91 ALA A CA 1
ATOM 701 C C . ALA A 1 91 ? -13.490 -8.671 22.062 1.00 95.38 91 ALA A C 1
ATOM 703 O O . ALA A 1 91 ? -14.686 -8.634 21.786 1.00 95.38 91 ALA A O 1
ATOM 704 N N . SER A 1 92 ? -12.755 -7.564 22.203 1.00 94.69 92 SER A N 1
ATOM 705 C CA . SER A 1 92 ? -13.289 -6.205 22.074 1.00 94.69 92 SER A CA 1
ATOM 706 C C . SER A 1 92 ? -13.184 -5.617 20.660 1.00 94.69 92 SER A C 1
ATOM 708 O O . SER A 1 92 ? -13.537 -4.455 20.462 1.00 94.69 92 SER A O 1
ATOM 710 N N . SER A 1 93 ? -12.649 -6.356 19.682 1.00 96.06 93 SER A N 1
ATOM 711 C CA . SER A 1 93 ? -12.486 -5.854 18.312 1.00 96.06 93 SER A CA 1
ATOM 712 C C . SER A 1 93 ? -13.835 -5.735 17.606 1.00 96.06 93 SER A C 1
ATOM 714 O O . SER A 1 93 ? -14.628 -6.674 17.601 1.00 96.06 93 SER A O 1
ATOM 716 N N . ALA A 1 94 ? -14.066 -4.607 16.935 1.00 95.62 94 ALA A N 1
ATOM 717 C CA . ALA A 1 94 ? -15.254 -4.399 16.111 1.00 95.62 94 ALA A CA 1
ATOM 718 C C . ALA A 1 94 ? -15.250 -5.283 14.857 1.00 95.62 94 ALA A C 1
ATOM 720 O O . ALA A 1 94 ? -16.302 -5.755 14.427 1.00 95.62 94 ALA A O 1
ATOM 721 N N . PHE A 1 95 ? -14.066 -5.541 14.291 1.00 96.75 95 PHE A N 1
ATOM 722 C CA . PHE A 1 95 ? -13.917 -6.358 13.090 1.00 96.75 95 PHE A CA 1
ATOM 723 C C . PHE A 1 95 ? -12.849 -7.434 13.287 1.00 96.75 95 PHE A C 1
ATOM 725 O O . PHE A 1 95 ? -11.654 -7.149 13.361 1.00 96.75 95 PHE A O 1
ATOM 732 N N . ALA A 1 96 ? -13.280 -8.696 13.318 1.00 96.00 96 ALA A N 1
ATOM 733 C CA . ALA A 1 96 ? -12.383 -9.833 13.138 1.00 96.00 96 ALA A CA 1
ATOM 734 C C . ALA A 1 96 ? -11.939 -9.932 11.661 1.00 96.00 96 ALA A C 1
ATOM 736 O O . ALA A 1 96 ? -12.671 -9.474 10.783 1.00 96.00 96 ALA A O 1
ATOM 737 N N . PRO A 1 97 ? -10.811 -10.591 11.332 1.00 97.25 97 PRO A N 1
ATOM 738 C CA . PRO A 1 97 ? -10.289 -10.651 9.961 1.00 97.25 97 PRO A CA 1
ATOM 739 C C . PRO A 1 97 ? -11.297 -11.134 8.915 1.00 97.25 97 PRO A C 1
ATOM 741 O O . PRO A 1 97 ? -11.369 -10.583 7.825 1.00 97.25 97 PRO A O 1
ATOM 744 N N . HIS A 1 98 ? -12.120 -12.129 9.258 1.00 95.12 98 HIS A N 1
ATOM 745 C CA . HIS A 1 98 ? -13.148 -12.677 8.365 1.00 95.12 98 HIS A CA 1
ATOM 746 C C . HIS A 1 98 ? -14.358 -11.743 8.155 1.00 95.12 98 HIS A C 1
ATOM 748 O O . HIS A 1 98 ? -15.248 -12.072 7.377 1.00 95.12 98 HIS A O 1
ATOM 754 N N . ARG A 1 99 ? -14.419 -10.611 8.868 1.00 95.25 99 ARG A N 1
ATOM 755 C CA . ARG A 1 99 ? -15.433 -9.550 8.741 1.00 95.25 99 ARG A CA 1
ATOM 756 C C . ARG A 1 99 ? -14.896 -8.300 8.038 1.00 95.25 99 ARG A C 1
ATOM 758 O O . ARG A 1 99 ? -15.642 -7.337 7.892 1.00 95.25 99 ARG A O 1
ATOM 765 N N . VAL A 1 100 ? -13.624 -8.300 7.638 1.00 98.06 100 VAL A N 1
ATOM 766 C CA . VAL A 1 100 ? -13.030 -7.231 6.831 1.00 98.06 100 VAL A CA 1
ATOM 767 C C . VAL A 1 100 ? -13.143 -7.621 5.361 1.00 98.06 100 VAL A C 1
ATOM 769 O O . VAL A 1 100 ? -12.572 -8.622 4.924 1.00 98.06 100 VAL A O 1
ATOM 772 N N . MET A 1 101 ? -13.883 -6.826 4.598 1.00 98.19 101 MET A N 1
ATOM 773 C CA . MET A 1 101 ? -14.066 -7.002 3.167 1.00 98.19 101 MET A CA 1
ATOM 774 C C . MET A 1 101 ? -12.888 -6.393 2.407 1.00 98.19 101 MET A C 1
ATOM 776 O O . MET A 1 101 ? -12.485 -5.256 2.639 1.00 98.19 101 MET A O 1
ATOM 780 N N . LEU A 1 102 ? -12.315 -7.175 1.494 1.00 98.19 102 LEU A N 1
ATOM 781 C CA . LEU A 1 102 ? -11.190 -6.761 0.662 1.00 98.19 102 LEU A CA 1
ATOM 782 C C . LEU A 1 102 ? -11.665 -6.605 -0.779 1.00 98.19 102 LEU A C 1
ATOM 784 O O . LEU A 1 102 ? -11.810 -7.589 -1.515 1.00 98.19 102 LEU A O 1
ATOM 788 N N . ASP A 1 103 ? -11.901 -5.363 -1.176 1.00 98.00 103 ASP A N 1
ATOM 789 C CA . ASP A 1 103 ? -12.385 -5.033 -2.508 1.00 98.00 103 ASP A CA 1
ATOM 790 C C . ASP A 1 103 ? -11.287 -5.182 -3.556 1.00 98.00 103 ASP A C 1
ATOM 792 O O . ASP A 1 103 ? -10.099 -5.056 -3.259 1.00 98.00 103 ASP A O 1
ATOM 796 N N . ALA A 1 104 ? -11.686 -5.431 -4.806 1.00 97.19 104 ALA A N 1
ATOM 797 C CA . ALA A 1 104 ? -10.760 -5.396 -5.933 1.00 97.19 104 ALA A CA 1
ATOM 798 C C . ALA A 1 104 ? -10.071 -4.024 -6.051 1.00 97.19 104 ALA A C 1
ATOM 800 O O . ALA A 1 104 ? -10.691 -2.994 -5.790 1.00 97.19 104 ALA A O 1
ATOM 801 N N . ASP A 1 105 ? -8.806 -4.029 -6.478 1.00 97.31 105 ASP A N 1
ATOM 802 C CA . ASP A 1 105 ? -8.020 -2.806 -6.639 1.00 97.31 105 ASP A CA 1
ATOM 803 C C . ASP A 1 105 ? -8.681 -1.840 -7.635 1.00 97.31 105 ASP A C 1
ATOM 805 O O . ASP A 1 105 ? -9.025 -2.224 -8.760 1.00 97.31 105 ASP A O 1
ATOM 809 N N . THR A 1 106 ? -8.741 -0.557 -7.281 1.00 96.69 106 THR A N 1
ATOM 810 C CA . THR A 1 106 ? -8.991 0.509 -8.255 1.00 96.69 106 THR A CA 1
ATOM 811 C C . THR A 1 106 ? -7.789 0.586 -9.192 1.00 96.69 106 THR A C 1
ATOM 813 O O . THR A 1 106 ? -6.711 1.047 -8.814 1.00 96.69 106 THR A O 1
ATOM 816 N N . THR A 1 107 ? -7.946 0.099 -10.421 1.00 94.19 107 THR A N 1
ATOM 817 C CA . THR A 1 107 ? -6.831 -0.020 -11.368 1.00 94.19 107 THR A CA 1
ATOM 818 C C . THR A 1 107 ? -6.704 1.225 -12.241 1.00 94.19 107 THR A C 1
ATOM 820 O O . THR A 1 107 ? -7.651 1.638 -12.903 1.00 94.19 107 THR A O 1
ATOM 823 N N . SER A 1 108 ? -5.498 1.785 -12.293 1.00 91.50 108 SER A N 1
ATOM 824 C CA . SER A 1 108 ? -5.113 2.885 -13.174 1.00 91.50 108 SER A CA 1
ATOM 825 C C . SER A 1 108 ? -4.071 2.435 -14.196 1.00 91.50 108 SER A C 1
ATOM 827 O O . SER A 1 108 ? -3.117 1.733 -13.868 1.00 91.50 108 SER A O 1
ATOM 829 N N . TYR A 1 109 ? -4.209 2.909 -15.436 1.00 85.44 109 TYR A N 1
ATOM 830 C CA . TYR A 1 109 ? -3.267 2.627 -16.531 1.00 85.44 109 TYR A CA 1
ATOM 831 C C . TYR A 1 109 ? -2.308 3.783 -16.831 1.00 85.44 109 TYR A C 1
ATOM 833 O O . TYR A 1 109 ? -1.474 3.689 -17.725 1.00 85.44 109 TYR A O 1
ATOM 841 N N . THR A 1 110 ? -2.406 4.885 -16.090 1.00 87.06 110 THR A N 1
ATOM 842 C CA . THR A 1 110 ? -1.536 6.059 -16.239 1.00 87.06 110 THR A CA 1
ATOM 843 C C . THR A 1 110 ? -1.013 6.484 -14.880 1.00 87.06 110 THR A C 1
ATOM 845 O O . THR A 1 110 ? -1.747 6.402 -13.895 1.00 87.06 110 THR A O 1
ATOM 848 N N . GLY A 1 111 ? 0.223 6.988 -14.831 1.00 87.19 111 GLY A N 1
ATOM 849 C CA . GLY A 1 111 ? 0.816 7.468 -13.582 1.00 87.19 111 GLY A CA 1
ATOM 850 C C . GLY A 1 111 ? 0.003 8.589 -12.929 1.00 87.19 111 GLY A C 1
ATOM 851 O O . GLY A 1 111 ? -0.229 8.534 -11.729 1.00 87.19 111 GLY A O 1
ATOM 852 N N . SER A 1 112 ? -0.484 9.556 -13.713 1.00 88.81 112 SER A N 1
ATOM 853 C CA . SER A 1 112 ? -1.310 10.668 -13.218 1.00 88.81 112 SER A CA 1
ATOM 854 C C . SER A 1 112 ? -2.640 10.194 -12.631 1.00 88.81 112 SER A C 1
ATOM 856 O O . SER A 1 112 ? -2.981 10.587 -11.520 1.00 88.81 112 SER A O 1
ATOM 858 N N . GLY A 1 113 ? -3.356 9.310 -13.335 1.00 91.00 113 GLY A N 1
ATOM 859 C CA . GLY A 1 113 ? -4.593 8.711 -12.825 1.00 91.00 113 GLY A CA 1
ATOM 860 C C . GLY A 1 113 ? -4.379 7.947 -11.516 1.00 91.00 113 GLY A C 1
ATOM 861 O O . GLY A 1 113 ? -5.158 8.100 -10.578 1.00 91.00 113 GLY A O 1
ATOM 862 N N . TRP A 1 114 ? -3.273 7.202 -11.410 1.00 94.50 114 TRP A N 1
ATOM 863 C CA . TRP A 1 114 ? -2.943 6.466 -10.190 1.00 94.50 114 TRP A CA 1
ATOM 864 C C . TRP A 1 114 ? -2.630 7.393 -9.010 1.00 94.50 114 TRP A C 1
ATOM 866 O O . TRP A 1 114 ? -3.219 7.215 -7.954 1.00 94.50 114 TRP A O 1
ATOM 876 N N . ILE A 1 115 ? -1.796 8.426 -9.200 1.00 93.69 115 ILE A N 1
ATOM 877 C CA . ILE A 1 115 ? -1.449 9.404 -8.144 1.00 93.69 115 ILE A CA 1
ATOM 878 C C . ILE A 1 115 ? -2.690 10.113 -7.570 1.00 93.69 115 ILE A C 1
ATOM 880 O O . ILE A 1 115 ? -2.694 10.519 -6.405 1.00 93.69 115 ILE A O 1
ATOM 884 N N . GLY A 1 116 ? -3.734 10.290 -8.386 1.00 91.25 116 GLY A N 1
ATOM 885 C CA . GLY A 1 116 ? -5.012 10.875 -7.976 1.00 91.25 116 GLY A CA 1
ATOM 886 C C . GLY A 1 116 ? -5.995 9.898 -7.322 1.00 91.25 116 GLY A C 1
ATOM 887 O O . GLY A 1 116 ? -7.062 10.334 -6.907 1.00 91.25 116 GLY A O 1
ATOM 888 N N . SER A 1 117 ? -5.664 8.607 -7.232 1.00 93.62 117 SER A N 1
ATOM 889 C CA . SER A 1 117 ? -6.555 7.552 -6.737 1.00 93.62 117 SER A CA 1
ATOM 890 C C . SER A 1 117 ? -6.084 7.058 -5.361 1.00 93.62 117 SER A C 1
ATOM 892 O O . SER A 1 117 ? -5.246 6.157 -5.300 1.00 93.62 117 SER A O 1
ATOM 894 N N . PRO A 1 118 ? -6.570 7.625 -4.241 1.00 94.44 118 PRO A N 1
ATOM 895 C CA . PRO A 1 118 ? -6.167 7.177 -2.909 1.00 94.44 118 PRO A CA 1
ATOM 896 C C . PRO A 1 118 ? -6.647 5.746 -2.623 1.00 94.44 118 PRO A C 1
ATOM 898 O O . PRO A 1 118 ? -7.460 5.178 -3.353 1.00 94.44 118 PRO A O 1
ATOM 901 N N . ALA A 1 119 ? -6.128 5.148 -1.553 1.00 97.38 119 ALA A N 1
ATOM 902 C CA . ALA A 1 119 ? -6.712 3.935 -0.989 1.00 97.38 119 ALA A CA 1
ATOM 903 C C . ALA A 1 119 ? -7.904 4.288 -0.095 1.00 97.38 119 ALA A C 1
ATOM 905 O O . ALA A 1 119 ? -7.907 5.331 0.558 1.00 97.38 119 ALA A O 1
ATOM 906 N N . GLU A 1 120 ? -8.884 3.396 -0.016 1.00 97.62 120 GLU A N 1
ATOM 907 C CA . GLU A 1 120 ? -10.137 3.647 0.691 1.00 97.62 120 GLU A CA 1
ATOM 908 C C . GLU A 1 120 ? -10.309 2.670 1.854 1.00 97.62 120 GLU A C 1
ATOM 910 O O . GLU A 1 120 ? -10.075 1.467 1.724 1.00 97.62 120 GLU A O 1
ATOM 915 N N . ALA A 1 121 ? -10.759 3.205 2.987 1.00 98.00 121 ALA A N 1
ATOM 916 C CA . ALA A 1 121 ? -11.350 2.447 4.078 1.00 98.00 121 ALA A CA 1
ATOM 917 C C . ALA A 1 121 ? -12.737 3.034 4.334 1.00 98.00 121 ALA A C 1
ATOM 919 O O . ALA A 1 121 ? -12.849 4.225 4.629 1.00 98.00 121 ALA A O 1
ATOM 920 N N . TYR A 1 122 ? -13.780 2.226 4.183 1.00 97.38 122 TYR A N 1
ATOM 921 C CA . TYR A 1 122 ? -15.168 2.677 4.287 1.00 97.38 122 TYR A CA 1
ATOM 922 C C . TYR A 1 122 ? -16.047 1.578 4.892 1.00 97.38 122 TYR A C 1
ATOM 924 O O . TYR A 1 122 ? -15.650 0.413 4.937 1.00 97.38 122 TYR A O 1
ATOM 932 N N . LEU A 1 123 ? -17.226 1.945 5.397 1.00 97.06 123 LEU A N 1
ATOM 933 C CA . LEU A 1 123 ? -18.220 0.964 5.827 1.00 97.06 123 LEU A CA 1
ATOM 934 C C . LEU A 1 123 ? -19.162 0.656 4.667 1.00 97.06 123 LEU A C 1
ATOM 936 O O . LEU A 1 123 ? -19.704 1.572 4.050 1.00 97.06 123 LEU A O 1
ATOM 940 N N . GLY A 1 124 ? -19.358 -0.628 4.384 1.00 94.56 124 GLY A N 1
ATOM 941 C CA . GLY A 1 124 ? -20.379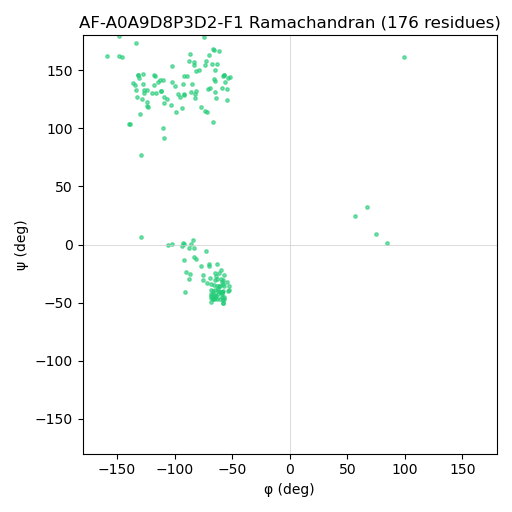 -1.076 3.447 1.00 94.56 124 GLY A CA 1
ATOM 942 C C . GLY A 1 124 ? -21.786 -0.799 3.980 1.00 94.56 124 GLY A C 1
ATOM 943 O O . GLY A 1 124 ? -21.986 -0.517 5.165 1.00 94.56 124 GLY A O 1
ATOM 944 N N . ASN A 1 125 ? -22.794 -0.945 3.118 1.00 93.00 125 ASN A N 1
ATOM 945 C CA . ASN A 1 125 ? -24.204 -0.821 3.518 1.00 93.00 125 ASN A CA 1
ATOM 946 C C . ASN A 1 125 ? -24.610 -1.846 4.596 1.00 93.00 125 ASN A C 1
ATOM 948 O O . ASN A 1 125 ? -25.582 -1.641 5.317 1.00 93.00 125 ASN A O 1
ATOM 952 N N . ASP A 1 126 ? -23.863 -2.945 4.708 1.00 91.75 126 ASP A N 1
ATOM 953 C CA . ASP A 1 126 ? -24.012 -3.987 5.725 1.00 91.75 126 ASP A CA 1
ATOM 954 C C . ASP A 1 126 ? -23.257 -3.679 7.034 1.00 91.75 126 ASP A C 1
ATOM 956 O O . ASP A 1 126 ? -23.287 -4.471 7.977 1.00 91.75 126 ASP A O 1
ATOM 960 N N . GLY A 1 127 ? -22.585 -2.528 7.109 1.00 92.62 127 GLY A N 1
ATOM 961 C CA . GLY A 1 127 ? -21.780 -2.109 8.249 1.00 92.62 127 GLY A CA 1
ATOM 962 C C . GLY A 1 127 ? -20.438 -2.830 8.374 1.00 92.62 127 GLY A C 1
ATOM 963 O O . GLY A 1 127 ? -19.776 -2.662 9.398 1.00 92.62 127 GLY A O 1
ATOM 964 N N . THR A 1 128 ? -20.021 -3.622 7.381 1.00 95.31 128 THR A N 1
ATOM 965 C CA . THR A 1 128 ? -18.697 -4.256 7.385 1.00 95.31 128 THR A CA 1
ATOM 966 C C . THR A 1 128 ? -17.615 -3.270 6.961 1.00 95.31 128 THR A C 1
ATOM 968 O O . THR A 1 128 ? -17.867 -2.325 6.214 1.00 95.31 128 THR A O 1
ATOM 971 N N . LEU A 1 129 ? -16.395 -3.460 7.466 1.00 97.94 129 LEU A N 1
ATOM 972 C CA . LEU A 1 129 ? -15.246 -2.656 7.061 1.00 97.94 129 LEU A CA 1
ATOM 973 C C . LEU A 1 129 ? -14.749 -3.131 5.696 1.00 97.94 129 LEU A C 1
ATOM 975 O O . LEU A 1 129 ? -14.284 -4.263 5.581 1.00 97.94 129 LEU A O 1
ATOM 979 N N . HIS A 1 130 ? -14.782 -2.253 4.700 1.00 98.50 130 HIS A N 1
ATOM 980 C CA . HIS A 1 130 ? -14.183 -2.470 3.391 1.00 98.50 130 HIS A CA 1
ATOM 981 C C . HIS A 1 130 ? -12.834 -1.764 3.288 1.00 98.50 130 HIS A C 1
ATOM 983 O O . HIS A 1 130 ? -12.694 -0.600 3.667 1.00 98.50 130 HIS A O 1
ATOM 989 N N . LEU A 1 131 ? -11.853 -2.468 2.726 1.00 98.62 131 LEU A N 1
ATOM 990 C CA . LEU A 1 131 ? -10.564 -1.921 2.321 1.00 98.62 131 LEU A CA 1
ATOM 991 C C . LEU A 1 131 ? -10.422 -2.054 0.807 1.00 98.62 131 LEU A C 1
ATOM 993 O O . LEU A 1 131 ? -10.600 -3.144 0.254 1.00 98.62 131 LEU A O 1
ATOM 997 N N . ARG A 1 132 ? -10.057 -0.954 0.150 1.00 98.56 132 ARG A N 1
ATOM 998 C CA . ARG A 1 132 ? -9.761 -0.917 -1.282 1.00 98.56 132 ARG A CA 1
ATOM 999 C C . ARG A 1 132 ? -8.405 -0.273 -1.519 1.00 98.56 132 ARG A C 1
ATOM 1001 O O . ARG A 1 132 ? -8.147 0.848 -1.084 1.00 98.56 132 ARG A O 1
ATOM 1008 N N . ALA A 1 133 ? -7.529 -0.985 -2.214 1.00 98.38 133 ALA A N 1
ATOM 1009 C CA . ALA A 1 133 ? -6.272 -0.430 -2.691 1.00 98.38 133 ALA A CA 1
ATOM 1010 C C . ALA A 1 133 ? -6.462 0.241 -4.058 1.00 98.38 133 ALA A C 1
ATOM 1012 O O . ALA A 1 133 ? -7.362 -0.120 -4.815 1.00 98.38 133 ALA A O 1
ATOM 1013 N N . SER A 1 134 ? -5.565 1.162 -4.403 1.00 97.81 134 SER A N 1
ATOM 1014 C CA . SER A 1 134 ? -5.449 1.680 -5.771 1.00 97.81 134 SER A CA 1
ATOM 1015 C C . SER A 1 134 ? -4.137 1.223 -6.380 1.00 97.81 134 SER A C 1
ATOM 1017 O O . SER A 1 134 ? -3.078 1.335 -5.759 1.00 97.81 134 SER A O 1
ATOM 1019 N N . ALA A 1 135 ? -4.185 0.708 -7.600 1.00 96.75 135 ALA A N 1
ATOM 1020 C CA . ALA A 1 135 ? -3.062 0.012 -8.194 1.00 96.75 135 ALA A CA 1
ATOM 1021 C C . ALA A 1 135 ? -2.756 0.481 -9.613 1.00 96.75 135 ALA A C 1
ATOM 1023 O O . ALA A 1 135 ? -3.650 0.813 -10.390 1.00 96.75 135 ALA A O 1
ATOM 1024 N N . LEU A 1 136 ? -1.473 0.473 -9.965 1.00 94.12 136 LEU A N 1
ATOM 1025 C CA . LEU A 1 136 ? -1.011 0.633 -11.339 1.00 94.12 136 LEU A CA 1
ATOM 1026 C C . LEU A 1 136 ? -0.139 -0.554 -11.703 1.00 94.12 136 LEU A C 1
ATOM 1028 O O . LEU A 1 136 ? 0.895 -0.793 -11.076 1.00 94.12 136 LEU A O 1
ATOM 1032 N N . PHE A 1 137 ? -0.542 -1.251 -12.762 1.00 90.19 137 PHE A N 1
ATOM 1033 C CA . PHE A 1 137 ? 0.152 -2.417 -13.287 1.00 90.19 137 PHE A CA 1
ATOM 1034 C C . PHE A 1 137 ? 0.509 -2.204 -14.750 1.00 90.19 137 PHE A C 1
ATOM 1036 O O . PHE A 1 137 ? -0.363 -2.083 -15.610 1.00 90.19 137 PHE A O 1
ATOM 1043 N N . ALA A 1 138 ? 1.805 -2.215 -15.034 1.00 89.56 138 ALA A N 1
ATOM 1044 C CA . ALA A 1 138 ? 2.329 -2.249 -16.388 1.00 89.56 138 ALA A CA 1
ATOM 1045 C C . ALA A 1 138 ? 3.347 -3.383 -16.472 1.00 89.56 138 ALA A C 1
ATOM 1047 O O . ALA A 1 138 ? 4.545 -3.136 -16.382 1.00 89.56 138 ALA A O 1
ATOM 1048 N N . GLU A 1 139 ? 2.890 -4.634 -16.556 1.00 88.19 139 GLU A N 1
ATOM 1049 C CA . GLU A 1 139 ? 3.777 -5.804 -16.557 1.00 88.19 139 GLU A CA 1
ATOM 1050 C C . GLU A 1 139 ? 4.805 -5.752 -17.697 1.00 88.19 139 GLU A C 1
ATOM 1052 O O . GLU A 1 139 ? 4.553 -5.241 -18.790 1.00 88.19 139 GLU A O 1
ATOM 1057 N N . TRP A 1 140 ? 6.004 -6.272 -17.446 1.00 89.44 140 TRP A N 1
ATOM 1058 C CA . TRP A 1 140 ? 7.119 -6.171 -18.383 1.00 89.44 140 TRP A CA 1
ATOM 1059 C C . TRP A 1 140 ? 6.913 -6.997 -19.655 1.00 89.44 140 TRP A C 1
ATOM 1061 O O . TRP A 1 140 ? 7.291 -6.552 -20.748 1.00 89.44 140 TRP A O 1
ATOM 1071 N N . ARG A 1 141 ? 6.334 -8.194 -19.515 1.00 87.31 141 ARG A N 1
ATOM 1072 C CA . ARG A 1 141 ? 6.125 -9.163 -20.602 1.00 87.31 141 ARG A CA 1
ATOM 1073 C C . ARG A 1 141 ? 4.776 -9.023 -21.302 1.00 87.31 141 ARG A C 1
ATOM 1075 O O . ARG A 1 141 ? 4.622 -9.587 -22.386 1.00 87.31 141 ARG A O 1
ATOM 1082 N N . ASP A 1 142 ? 3.839 -8.278 -20.725 1.00 87.56 142 ASP A N 1
ATOM 1083 C CA . ASP A 1 142 ? 2.527 -8.042 -21.320 1.00 87.56 142 ASP A CA 1
ATOM 1084 C C . ASP A 1 142 ? 2.668 -7.268 -22.639 1.00 87.56 142 ASP A C 1
ATOM 1086 O O . ASP A 1 142 ? 3.325 -6.225 -22.739 1.00 87.56 142 ASP A O 1
ATOM 1090 N N . TRP A 1 143 ? 2.079 -7.838 -23.691 1.00 88.69 143 TRP A N 1
ATOM 1091 C CA . TRP A 1 143 ? 2.191 -7.336 -25.052 1.00 88.69 143 TRP A CA 1
ATOM 1092 C C . TRP A 1 143 ? 1.580 -5.940 -25.207 1.00 88.69 143 TRP A C 1
ATOM 1094 O O . TRP A 1 143 ? 2.098 -5.159 -26.006 1.00 88.69 143 TRP A O 1
ATOM 1104 N N . ARG A 1 144 ? 0.562 -5.597 -24.402 1.00 87.25 144 ARG A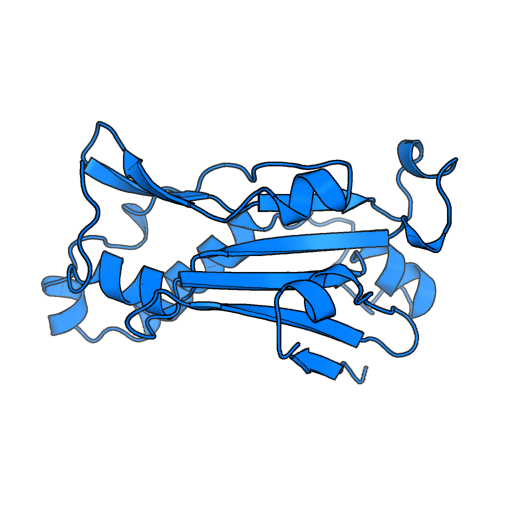 N 1
ATOM 1105 C CA . ARG A 1 144 ? -0.115 -4.290 -24.421 1.00 87.25 144 ARG A CA 1
ATOM 1106 C C . ARG A 1 144 ? 0.853 -3.142 -24.146 1.00 87.25 144 ARG A C 1
ATOM 1108 O O . ARG A 1 144 ? 0.718 -2.065 -24.716 1.00 87.25 144 ARG A O 1
ATOM 1115 N N . TRP A 1 145 ? 1.881 -3.386 -23.331 1.00 87.75 145 TRP A N 1
ATOM 1116 C CA . TRP A 1 145 ? 2.852 -2.364 -22.938 1.00 87.75 145 TRP A CA 1
ATOM 1117 C C . TRP A 1 145 ? 4.098 -2.318 -23.821 1.00 87.75 145 TRP A C 1
ATOM 1119 O O . TRP A 1 145 ? 4.951 -1.462 -23.607 1.00 87.75 145 TRP A O 1
ATOM 1129 N N . LYS A 1 146 ? 4.240 -3.191 -24.830 1.00 86.94 146 LYS A N 1
ATOM 1130 C CA . LYS A 1 146 ? 5.455 -3.241 -25.670 1.00 86.94 146 LYS A CA 1
ATOM 1131 C C . LYS A 1 146 ? 5.692 -1.975 -26.494 1.00 86.94 146 LYS A C 1
ATOM 1133 O O . LYS A 1 146 ? 6.850 -1.678 -26.777 1.00 86.94 146 LYS A O 1
ATOM 1138 N N . ILE A 1 147 ? 4.631 -1.244 -26.836 1.00 87.19 147 ILE A N 1
ATOM 1139 C CA . ILE A 1 147 ? 4.703 0.034 -27.562 1.00 87.19 147 ILE A CA 1
ATOM 1140 C C . ILE A 1 147 ? 5.021 1.229 -26.649 1.00 87.19 147 ILE A C 1
ATOM 1142 O O . ILE A 1 147 ? 5.352 2.305 -27.137 1.00 87.19 147 ILE A O 1
ATOM 1146 N N . MET A 1 148 ? 4.937 1.051 -25.326 1.00 86.62 148 MET A N 1
ATOM 1147 C CA . MET A 1 148 ? 5.215 2.109 -24.356 1.00 86.62 148 MET A CA 1
ATOM 1148 C C . MET A 1 148 ? 6.721 2.237 -24.079 1.00 86.62 148 MET A C 1
ATOM 1150 O O . MET A 1 148 ? 7.459 1.247 -24.174 1.00 86.62 148 MET A O 1
ATOM 1154 N N . PRO A 1 149 ? 7.201 3.425 -23.654 1.00 85.06 149 PRO A N 1
ATOM 1155 C CA . PRO A 1 149 ? 8.588 3.610 -23.242 1.00 85.06 149 PRO A CA 1
ATOM 1156 C C . PRO A 1 149 ? 9.009 2.601 -22.166 1.00 85.06 149 PRO A C 1
ATOM 1158 O O . PRO A 1 149 ? 8.245 2.299 -21.249 1.00 85.06 149 PRO A O 1
ATOM 1161 N N . LYS A 1 150 ? 10.260 2.121 -22.212 1.00 83.25 150 LYS A N 1
ATOM 1162 C CA . LYS A 1 150 ? 10.791 1.171 -21.210 1.00 83.25 150 LYS A CA 1
ATOM 1163 C C . LYS A 1 150 ? 10.643 1.670 -19.769 1.00 83.25 150 LYS A C 1
ATOM 1165 O O . LYS A 1 150 ? 10.431 0.864 -18.874 1.00 83.25 150 LYS A O 1
ATOM 1170 N N . SER A 1 151 ? 10.712 2.984 -19.552 1.00 79.56 151 SER A N 1
ATOM 1171 C CA . SER A 1 151 ? 10.528 3.624 -18.243 1.00 79.56 151 SER A CA 1
ATOM 1172 C C . SER A 1 151 ? 9.115 3.458 -17.663 1.00 79.56 151 SER A C 1
ATOM 1174 O O . SER A 1 151 ? 8.947 3.505 -16.444 1.00 79.56 151 SER A O 1
ATOM 1176 N N . PHE A 1 152 ? 8.112 3.249 -18.518 1.00 82.19 152 PHE A N 1
ATOM 1177 C CA . PHE A 1 152 ? 6.723 3.009 -18.132 1.00 82.19 152 PHE A CA 1
ATOM 1178 C C . PHE A 1 152 ? 6.435 1.525 -17.848 1.00 82.19 152 PHE A C 1
ATOM 1180 O O . PHE A 1 152 ? 5.527 1.199 -17.087 1.00 82.19 152 PHE A O 1
ATOM 1187 N N . ARG A 1 153 ? 7.219 0.621 -18.438 1.00 90.19 153 ARG A N 1
ATOM 1188 C CA . ARG A 1 153 ? 7.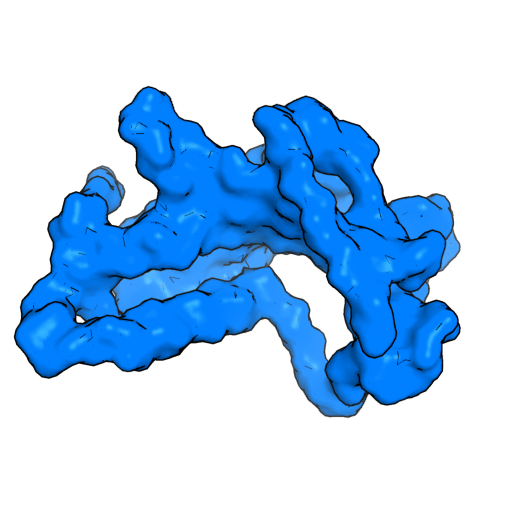030 -0.827 -18.338 1.00 90.19 153 ARG A CA 1
ATOM 1189 C C . ARG A 1 153 ? 7.645 -1.404 -17.063 1.00 90.19 153 ARG A C 1
ATOM 1191 O O . ARG A 1 153 ? 8.594 -0.867 -16.494 1.00 90.19 153 ARG A O 1
ATOM 1198 N N . GLY A 1 154 ? 7.126 -2.557 -16.669 1.00 91.88 154 GLY A N 1
ATOM 1199 C CA . GLY A 1 154 ? 7.544 -3.313 -15.498 1.00 91.88 154 GLY A CA 1
ATOM 1200 C C . GLY A 1 154 ? 7.238 -2.619 -14.173 1.00 91.88 154 GLY A C 1
ATOM 1201 O O . GLY A 1 154 ? 8.025 -2.741 -13.240 1.00 91.88 154 GLY A O 1
ATOM 1202 N N . ASN A 1 155 ? 6.154 -1.848 -14.090 1.00 93.19 155 ASN A N 1
ATOM 1203 C CA . ASN A 1 155 ? 5.767 -1.125 -12.878 1.00 93.19 155 ASN A CA 1
ATOM 1204 C C . ASN A 1 155 ? 4.625 -1.850 -12.157 1.00 93.19 155 ASN A C 1
ATOM 1206 O O . ASN A 1 155 ? 3.696 -2.343 -12.798 1.00 93.19 155 ASN A O 1
ATOM 1210 N N . HIS A 1 156 ? 4.701 -1.892 -10.829 1.00 94.06 156 HIS A N 1
ATOM 1211 C CA . HIS A 1 156 ? 3.628 -2.354 -9.952 1.00 94.06 156 HIS A CA 1
ATOM 1212 C C . HIS A 1 156 ? 3.577 -1.397 -8.765 1.00 94.06 156 HIS A C 1
ATOM 1214 O O . HIS A 1 156 ? 4.467 -1.409 -7.917 1.00 94.06 156 HIS A O 1
ATOM 1220 N N . TYR A 1 157 ? 2.595 -0.504 -8.750 1.00 96.06 157 TYR A N 1
ATOM 1221 C CA . TYR A 1 157 ? 2.462 0.533 -7.730 1.00 96.06 157 TYR A CA 1
ATOM 1222 C C . TYR A 1 157 ? 1.171 0.337 -6.941 1.00 96.06 157 TYR A C 1
ATOM 1224 O O . TYR A 1 157 ? 0.167 -0.070 -7.520 1.00 96.06 157 TYR A O 1
ATOM 1232 N N . CYS A 1 158 ? 1.202 0.654 -5.647 1.00 97.88 158 CYS A N 1
ATOM 1233 C CA . CYS A 1 158 ? 0.065 0.501 -4.741 1.00 97.88 158 CYS A CA 1
ATOM 1234 C C . CYS A 1 158 ? -0.125 1.755 -3.887 1.00 97.88 158 CYS A C 1
ATOM 1236 O O . CYS A 1 158 ? 0.833 2.236 -3.285 1.00 97.88 158 CYS A O 1
ATOM 1238 N N . HIS A 1 159 ? -1.356 2.240 -3.785 1.00 98.38 159 HIS A N 1
ATOM 1239 C CA . HIS A 1 159 ? -1.823 3.012 -2.642 1.00 98.38 159 HIS A CA 1
ATOM 1240 C C . HIS A 1 159 ? -2.565 2.048 -1.721 1.00 98.38 159 HIS A C 1
ATOM 1242 O O . HIS A 1 159 ? -3.440 1.302 -2.165 1.00 98.38 159 HIS A O 1
ATOM 1248 N N . LEU A 1 160 ? -2.204 2.056 -0.444 1.00 98.69 160 LEU A N 1
ATOM 1249 C CA . LEU A 1 160 ? -2.727 1.163 0.581 1.00 98.69 160 LEU A CA 1
ATOM 1250 C C . LEU A 1 160 ? -3.221 1.996 1.763 1.00 98.69 160 LEU A C 1
ATOM 1252 O O . LEU A 1 160 ? -2.537 2.923 2.188 1.00 98.69 160 LEU A O 1
ATOM 1256 N N . VAL A 1 161 ? -4.368 1.638 2.339 1.00 98.62 161 VAL A N 1
ATOM 1257 C CA . VAL A 1 161 ? -4.734 2.063 3.699 1.00 98.62 161 VAL A CA 1
ATOM 1258 C C . VAL A 1 161 ? -3.616 1.658 4.660 1.00 98.62 161 VAL A C 1
ATOM 1260 O O . VAL A 1 161 ? -3.121 0.531 4.588 1.00 98.62 161 VAL A O 1
ATOM 1263 N N . ALA A 1 162 ? -3.204 2.577 5.531 1.00 98.19 162 ALA A N 1
ATOM 1264 C CA . ALA A 1 162 ? -2.099 2.337 6.447 1.00 98.19 162 ALA A CA 1
ATOM 1265 C C . ALA A 1 162 ? -2.423 1.233 7.475 1.00 98.19 162 ALA A C 1
ATOM 1267 O O . ALA A 1 162 ? -3.552 1.194 7.976 1.00 98.19 162 ALA A O 1
ATOM 1268 N N . PRO A 1 163 ? -1.457 0.370 7.846 1.00 97.88 163 PRO A N 1
ATOM 1269 C CA . PRO A 1 163 ? -1.662 -0.678 8.851 1.00 97.88 163 PRO A CA 1
ATOM 1270 C C . PRO A 1 163 ? -2.201 -0.154 10.187 1.00 97.88 163 PRO A C 1
ATOM 1272 O O . PRO A 1 163 ? -3.090 -0.755 10.784 1.00 97.88 163 PRO A O 1
ATOM 1275 N N . GLU A 1 164 ? -1.707 0.991 10.646 1.00 97.19 164 GLU A N 1
ATOM 1276 C CA . GLU A 1 164 ? -2.102 1.635 11.897 1.00 97.19 164 GLU A CA 1
ATOM 1277 C C . GLU A 1 164 ? -3.562 2.087 11.847 1.00 97.19 164 GLU A C 1
ATOM 1279 O O . GLU A 1 164 ? -4.306 1.896 12.809 1.00 97.19 164 GLU A O 1
ATOM 1284 N N . ARG A 1 165 ? -4.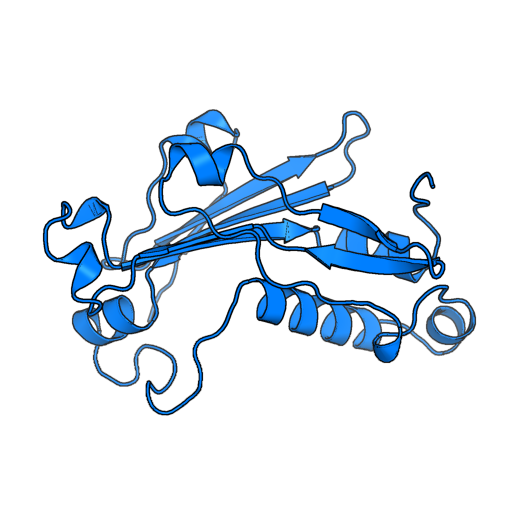002 2.605 10.696 1.00 97.94 165 ARG A N 1
ATOM 1285 C CA . ARG A 1 165 ? -5.403 2.960 10.467 1.00 97.94 165 ARG A CA 1
ATOM 1286 C C . ARG A 1 165 ? -6.294 1.724 10.412 1.00 97.94 165 ARG A C 1
ATOM 1288 O O . ARG A 1 165 ? -7.339 1.708 11.053 1.00 97.94 165 ARG A O 1
ATOM 1295 N N . ILE A 1 166 ? -5.872 0.665 9.714 1.00 98.38 166 ILE A N 1
ATOM 1296 C CA . ILE A 1 166 ? -6.595 -0.619 9.697 1.00 98.38 166 ILE A CA 1
ATOM 1297 C C . ILE A 1 166 ? -6.758 -1.143 11.129 1.00 98.38 166 ILE A C 1
ATOM 1299 O O . ILE A 1 166 ? -7.862 -1.508 11.525 1.00 98.38 166 ILE A O 1
ATOM 1303 N N . ARG A 1 167 ? -5.687 -1.124 11.931 1.00 97.88 167 ARG A N 1
ATOM 1304 C CA . ARG A 1 167 ? -5.719 -1.521 13.344 1.00 97.88 167 ARG A CA 1
ATOM 1305 C C . ARG A 1 167 ? -6.725 -0.698 14.145 1.00 97.88 167 ARG A C 1
ATOM 1307 O O . ARG A 1 167 ? -7.548 -1.287 14.844 1.00 97.88 167 ARG A O 1
ATOM 1314 N N . ALA A 1 168 ? -6.666 0.629 14.039 1.00 97.12 168 ALA A N 1
ATOM 1315 C CA . ALA A 1 168 ? -7.558 1.523 14.770 1.00 97.12 168 ALA A CA 1
ATOM 1316 C C . ALA A 1 168 ? -9.031 1.273 14.408 1.00 97.12 168 ALA A C 1
ATOM 1318 O O . ALA A 1 168 ? -9.887 1.211 15.289 1.00 97.12 168 ALA A O 1
ATOM 1319 N N . LEU A 1 169 ? -9.326 1.040 13.127 1.00 97.44 169 LEU A N 1
ATOM 1320 C CA . LEU A 1 169 ? -10.666 0.690 12.651 1.00 97.44 169 LEU A CA 1
ATOM 1321 C C . LEU A 1 169 ? -11.124 -0.677 13.173 1.00 97.44 169 LEU A C 1
ATOM 1323 O O . LEU A 1 169 ? -12.229 -0.794 13.699 1.00 97.44 169 LEU A O 1
ATOM 1327 N N . MET A 1 170 ? -10.266 -1.703 13.099 1.00 97.75 170 MET A N 1
ATOM 1328 C CA . MET A 1 170 ? -10.559 -3.045 13.625 1.00 97.75 170 MET A CA 1
ATOM 1329 C C . MET A 1 170 ? -10.893 -3.025 15.121 1.00 97.75 170 MET A C 1
ATOM 1331 O O . MET A 1 170 ? -11.741 -3.796 15.568 1.00 97.75 170 MET A O 1
ATOM 1335 N N . ARG A 1 171 ? -10.266 -2.124 15.885 1.00 95.94 171 ARG A N 1
ATOM 1336 C CA . ARG A 1 171 ? -10.478 -1.949 17.331 1.00 95.94 171 ARG A CA 1
ATOM 1337 C C . ARG A 1 171 ? -11.536 -0.901 17.688 1.00 95.94 171 ARG A C 1
ATOM 1339 O O . ARG A 1 171 ? -11.777 -0.674 18.867 1.00 95.94 171 ARG A O 1
ATOM 1346 N N . SER A 1 172 ? -12.172 -0.266 16.699 1.00 93.25 172 SER A N 1
ATOM 1347 C CA . SER A 1 172 ? -13.091 0.867 16.893 1.00 93.25 172 SER A CA 1
ATOM 1348 C C . SER A 1 172 ? -12.472 2.072 17.637 1.00 93.25 172 SER A C 1
ATOM 1350 O O . SER A 1 172 ? -13.194 2.877 18.234 1.00 93.25 172 SER A O 1
ATOM 1352 N N . GLU A 1 173 ? -11.149 2.222 17.584 1.00 94.25 173 GLU A N 1
ATOM 1353 C CA . GLU A 1 173 ? -10.410 3.407 18.047 1.00 94.25 173 GLU A CA 1
ATOM 1354 C C . GLU A 1 173 ? -10.560 4.567 17.047 1.00 94.25 173 GLU A C 1
ATOM 1356 O O . GLU A 1 173 ? -10.593 5.733 17.433 1.00 94.25 173 GLU A O 1
ATOM 1361 N N . GLU A 1 174 ? -10.718 4.239 15.762 1.00 93.69 174 GLU A N 1
ATOM 1362 C CA . GLU A 1 174 ? -11.154 5.154 14.707 1.00 93.69 174 GLU A CA 1
ATOM 1363 C C . GLU A 1 174 ? -12.567 4.770 14.252 1.00 93.69 174 GLU A C 1
ATOM 1365 O O . GLU A 1 174 ? -12.896 3.588 14.135 1.00 93.69 174 GLU A O 1
ATOM 1370 N N . ARG A 1 175 ? -13.410 5.771 13.975 1.00 91.06 175 ARG A N 1
ATOM 1371 C CA . ARG A 1 175 ? -14.764 5.572 13.444 1.00 91.06 175 ARG A CA 1
ATOM 1372 C C . ARG A 1 175 ? -14.904 6.252 12.093 1.00 91.06 175 ARG A C 1
ATOM 1374 O O . ARG A 1 175 ? -14.592 7.432 11.954 1.00 91.06 175 ARG A O 1
ATOM 1381 N N . LEU A 1 176 ? -15.413 5.505 11.122 1.00 91.38 176 LEU A N 1
ATOM 1382 C CA . LEU A 1 176 ? -15.786 6.030 9.814 1.00 91.38 176 LEU A CA 1
ATOM 1383 C C . LEU A 1 176 ? -17.209 6.587 9.897 1.00 91.38 176 LEU A C 1
ATOM 1385 O O . LEU A 1 176 ? -18.078 5.985 10.535 1.00 91.38 176 LEU A O 1
ATOM 1389 N N . SER A 1 177 ? -17.442 7.740 9.273 1.00 78.94 177 SER A N 1
ATOM 1390 C CA . SER A 1 177 ? -18.799 8.241 9.052 1.00 78.94 177 SER A CA 1
ATOM 1391 C C . SER A 1 177 ? -19.541 7.296 8.107 1.00 78.94 177 SER A C 1
ATOM 1393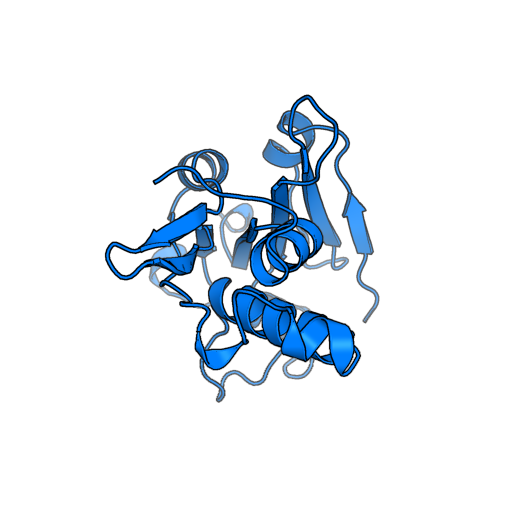 O O . SER A 1 177 ? -18.940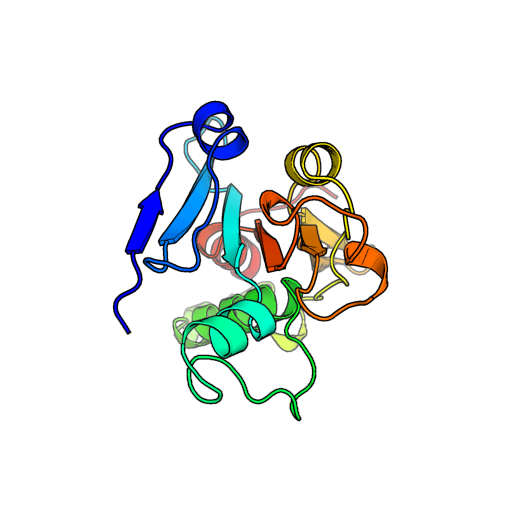 6.780 7.163 1.00 78.94 177 SER A O 1
ATOM 1395 N N . ARG A 1 178 ? -20.827 7.069 8.384 1.00 60.19 178 ARG A N 1
ATOM 1396 C CA . ARG A 1 178 ? -21.738 6.415 7.439 1.00 60.19 178 ARG A CA 1
ATOM 1397 C C . ARG A 1 178 ? -22.106 7.362 6.308 1.00 60.19 178 ARG A C 1
ATOM 1399 O O . ARG A 1 178 ? -22.188 8.578 6.594 1.00 60.19 178 ARG A O 1
#

Radius of gyration: 17.35 Å; Cα contacts (8 Å, |Δi|>4): 337; chains: 1; bounding box: 44×38×53 Å

pLDDT: mean 93.8, std 5.29, range [60.19, 98.69]

Sequence (178 aa):
MPLTNKIQPSKDAFTESKASAKPIETQQFSEYAPDGRLLGISCKTKSADLLRAEHGASASRDPALPPRSCRDIHREMVVQLWATFDNDARASSAFAPHRVMLDADTTSYTGSGWIGSPAEAYLGNDGTLHLRASALFAEWRDWRWKIMPKSFRGNHYCHLVAPERIRALMRSEERLSR

Solvent-accessible surface area (backbone atoms only — not comparable to full-atom values): 9986 Å² total; per-residue (Å²): 130,82,72,44,78,46,76,36,94,41,71,65,57,40,68,75,52,77,47,33,76,82,69,36,29,32,35,34,34,75,41,61,46,99,87,67,48,55,53,27,39,35,38,35,33,56,18,52,63,35,41,18,73,76,65,38,75,80,62,31,74,63,83,91,49,82,84,84,53,56,36,54,52,52,53,50,45,48,54,54,55,55,70,70,48,53,72,66,55,56,73,62,31,73,43,55,70,94,48,49,44,74,40,77,52,50,76,25,92,44,72,69,60,33,77,72,37,71,38,43,77,50,65,45,100,86,69,36,46,35,40,28,18,16,28,31,71,30,50,52,82,44,72,89,44,67,86,49,60,73,90,64,39,17,29,38,31,31,23,32,57,21,66,68,40,55,50,28,42,26,51,58,76,41,81,78,80,132

Secondary structure (DSSP, 8-state):
--EEEEE-SSHHHHHH---BTTTEEEEEEEEE-TTS-EEEEEEEEE-HHHHHHHH-TTSS--TTSPPPPHHHHHHHHHHHHHHT--HHHHHT-S--GGGEEEPPPEEESSHHHHHT---EEEE-TTSPEEEE-EEEEE-SS-GGGTTS-TTTSSEEEEEEE-HHHHHHHHTTSS----

Nearest PDB structures (foldseek):
  4fhl-assembly1_A  TM=5.802E-01  e=1.974E+00  Schizosaccharomyces pombe 972h-
  4gq1-assembly1_A  TM=5.448E-01  e=3.945E+00  Schizosaccharomyces pombe
  4fhn-assembly2_C  TM=5.409E-01  e=4.201E+00  Schizosaccharomyces pombe 972h-
  4fhn-assembly1_A  TM=5.419E-01  e=5.755E+00  Schizosaccharomyces pombe 972h-
  5h8v-assembly2_B  TM=3.524E-01  e=3.067E+00  Zea mays

Mean predicted aligned error: 3.62 Å

Foldseek 3Di:
DDAEEAEAPDLVSQLPDAADLVVGYKYKYFDADPVGHTFWMKIKGFAQQVNCVVPNCPRHDHPVDDGDDLLVVVLVLLVVLLVPDDPVLCVQWPDRSVQEARDEEQEDADSVVQSPDAWDWAADPVRGTYTYKHWYAAEQPDPVCPPPDPRSHRMIIIMGGDSVNVNCNRNVVDDDDD